Protein AF-A0A957LKU3-F1 (afdb_monomer)

Foldseek 3Di:
DDADQDDPDPVSSVVSVVCVVVVPLPQWDDDPRDIGHDDDDDPDDDDDDDDDDDDDDDDDDDDDDDDDDDDDDDDDDDLLQEEEEEFACLVADPPQDWCSVVLQVLCVVVVGHYDYHYCNVPNDDALVRQVSHLEYEYTFFRGPPWDQDDPSVVSVVVNLVQQHEYEYETLHDPDQFDPDDFWDFFWKAFDDFCCLLQPPPDRPTFGWDPPDGTGGFGHLDDPVLQVKTAGMFGDPVTPVGRGGQWIKTACPSPPDGSNRIYIYGNHRLVRGPPVVSSSNSSSVSVVSSDD

pLDDT: mean 78.37, std 20.23, range [25.12, 98.12]

Secondary structure (DSSP, 8-state):
-------SSHHHHHHHHHHHHHT--TT-EE-SS-EE------S------PPPPPPPPPPPPPPPPPP---PPPPPPS-GGG-EEEEE-GGGPPTT---SHHHHHHHHHHTT--PEEEEHHHH-SPPHHHHTT-SEEEEE-TTSTT----HHHHHHHHHHHHTT-EEEEE-SS-SSSB-SSPPB---EEEE-SS-HHHHTT--SS-EEPPTTPPPBPPBPSS--GGGT-EEEEEE-TTSSSTT-EEEEEEEGGGSSS----EEEEESS-GGGS-TTTHHHHHHHHHHHHH--

Sequence (291 aa):
KILAVLGESEAAINAGLTRLLTRDLTGCLIQDELVICPYVPGTGETSTAAPAAAAQAPAGESATLPAKDGDPAPAGDDSSQAILIVDDNRNAAEGEIGEAELYAALLAAAGYQPTLWSTNDSGYPAVDKLQEYAWIIWSDAIYSNSGLRGQALQTVGDAINAGAKVTVSSRMPFFGVSAEPASPIVDVVIGSDVPELVEGISSEPIALPAGLPDVVPLNSDPEPSTGARIAMRRGPASKAGEAPVLMVYSDENFDEPKGAKLMLFGMSIAWLPDDLAPKLVESMAAFMLAE

Nearest PDB structures (foldseek):
  4jqs-assembly1_A  TM=6.160E-01  e=4.313E-06  Bacteroides uniformis ATCC 8492
  8i5a-assembly1_B  TM=5.679E-01  e=1.074E-03  Burkholderia sp.
  3hdv-assembly1_C  TM=4.983E-01  e=1.145E-01  Pseudomonas putida KT2440
  7qvs-assembly1_B-2  TM=3.501E-01  e=7.967E-01  Pseudomonas aeruginosa
  2jk0-assembly2_E  TM=3.964E-01  e=1.294E+00  Pectobacterium carotovorum

Structure (mmCIF, N/CA/C/O backbone):
data_AF-A0A957LKU3-F1
#
_entry.id   AF-A0A957LKU3-F1
#
loop_
_atom_site.group_PDB
_atom_site.id
_atom_site.type_symbol
_atom_site.label_atom_id
_atom_site.label_alt_id
_atom_site.label_comp_id
_atom_site.label_asym_id
_atom_site.label_entity_id
_atom_site.label_seq_id
_atom_site.pdbx_PDB_ins_code
_atom_site.Cartn_x
_atom_site.Cartn_y
_atom_site.Cartn_z
_atom_site.occupancy
_atom_site.B_iso_or_equiv
_atom_site.auth_seq_id
_atom_site.auth_comp_id
_atom_site.auth_asym_id
_atom_site.auth_atom_id
_atom_site.pdbx_PDB_model_num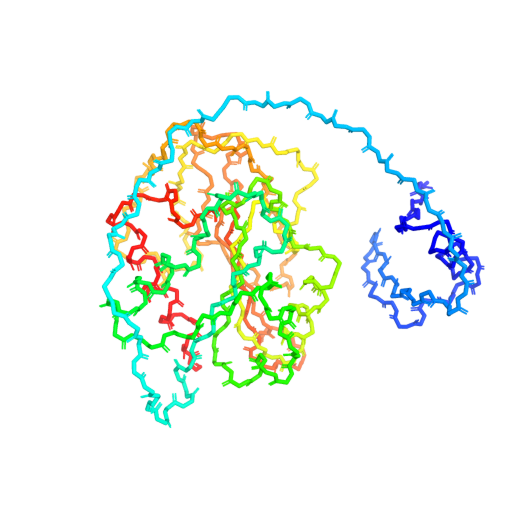
ATOM 1 N N . LYS A 1 1 ? 2.074 31.904 -16.132 1.00 56.69 1 LYS A N 1
ATOM 2 C CA . LYS A 1 1 ? 1.571 30.766 -15.330 1.00 56.69 1 LYS A CA 1
ATOM 3 C C . LYS A 1 1 ? 0.433 30.139 -16.116 1.00 56.69 1 LYS A C 1
ATOM 5 O O . LYS A 1 1 ? -0.438 30.885 -16.547 1.00 56.69 1 LYS A O 1
ATOM 10 N N . ILE A 1 2 ? 0.520 28.845 -16.407 1.00 58.09 2 ILE A N 1
ATOM 11 C CA . ILE A 1 2 ? -0.545 28.094 -17.080 1.00 58.09 2 ILE A CA 1
ATOM 12 C C . ILE A 1 2 ? -1.397 27.498 -15.969 1.00 58.09 2 ILE A C 1
ATOM 14 O O . ILE A 1 2 ? -0.848 26.976 -15.005 1.00 58.09 2 ILE A O 1
ATOM 18 N N . LEU A 1 3 ? -2.709 27.632 -16.083 1.00 62.44 3 LEU A N 1
ATOM 19 C CA . LEU A 1 3 ? -3.649 27.005 -15.173 1.00 62.44 3 LEU A CA 1
ATOM 20 C C . LEU A 1 3 ? -4.426 25.966 -15.978 1.00 62.44 3 LEU A C 1
ATOM 22 O O . LEU A 1 3 ? -5.039 26.315 -16.988 1.00 62.44 3 LEU A O 1
ATOM 26 N N . ALA A 1 4 ? -4.356 24.707 -15.559 1.00 67.69 4 ALA A N 1
ATOM 27 C CA . ALA A 1 4 ? -5.113 23.619 -16.159 1.00 67.69 4 ALA A CA 1
ATOM 28 C C . ALA A 1 4 ? -6.341 23.329 -15.291 1.00 67.69 4 ALA A C 1
ATOM 30 O O . ALA A 1 4 ? -6.222 23.173 -14.079 1.00 67.69 4 ALA A O 1
ATOM 31 N N . VAL A 1 5 ? -7.517 23.265 -15.915 1.00 74.62 5 VAL A N 1
ATOM 32 C CA . VAL A 1 5 ? -8.753 22.812 -15.269 1.00 74.62 5 VAL A CA 1
ATOM 33 C C . VAL A 1 5 ? -9.033 21.411 -15.789 1.00 74.62 5 VAL A C 1
ATOM 35 O O . VAL A 1 5 ? -9.191 21.219 -16.994 1.00 74.62 5 VAL A O 1
ATOM 38 N N . LEU A 1 6 ? -9.049 20.438 -14.884 1.00 70.50 6 LEU A N 1
ATOM 39 C CA . LEU A 1 6 ? -9.296 19.033 -15.189 1.00 70.50 6 LEU A CA 1
ATOM 40 C C . LEU A 1 6 ? -10.691 18.667 -14.680 1.00 70.50 6 LEU A C 1
ATOM 42 O O . LEU A 1 6 ? -11.050 19.000 -13.554 1.00 70.50 6 LEU A O 1
ATOM 46 N N . GLY A 1 7 ? -11.475 17.991 -15.512 1.00 76.69 7 GLY A N 1
ATOM 47 C CA . GLY A 1 7 ? -12.799 17.499 -15.153 1.00 76.69 7 GLY A CA 1
ATOM 48 C C . GLY A 1 7 ? -13.163 16.299 -16.015 1.00 76.69 7 GLY A C 1
ATOM 49 O O . GLY A 1 7 ? -12.771 16.226 -17.177 1.00 76.69 7 GLY A O 1
ATOM 50 N N . GLU A 1 8 ? -13.899 15.353 -15.439 1.00 72.31 8 GLU A N 1
ATOM 51 C CA . GLU A 1 8 ? -14.317 14.111 -16.109 1.00 72.31 8 GLU A CA 1
ATOM 52 C C . GLU A 1 8 ? -15.419 14.316 -17.162 1.00 72.31 8 GLU A C 1
ATOM 54 O O . GLU A 1 8 ? -15.711 13.423 -17.953 1.00 72.31 8 GLU A O 1
ATOM 59 N N . SER A 1 9 ? -16.037 15.497 -17.183 1.00 74.25 9 SER A N 1
ATOM 60 C CA . SER A 1 9 ? -17.077 15.881 -18.133 1.00 74.25 9 SER A CA 1
ATOM 61 C C . SER A 1 9 ? -16.978 17.364 -18.475 1.00 74.25 9 SER A C 1
ATOM 63 O O . SER A 1 9 ? -16.427 18.162 -17.714 1.00 74.25 9 SER A O 1
ATOM 65 N N . GLU A 1 10 ? -17.565 17.761 -19.603 1.00 71.69 10 GLU A N 1
ATOM 66 C CA . GLU A 1 10 ? -17.669 19.172 -19.994 1.00 71.69 10 GLU A CA 1
ATOM 67 C C . GLU A 1 10 ? -18.379 20.008 -18.915 1.00 71.69 10 GLU A C 1
ATOM 69 O O . GLU A 1 10 ? -17.979 21.135 -18.622 1.00 71.69 10 GLU A O 1
ATOM 74 N N . ALA A 1 11 ? -19.382 19.430 -18.250 1.00 69.44 11 ALA A N 1
ATOM 75 C CA . ALA A 1 11 ? -20.096 20.078 -17.159 1.00 69.44 11 ALA A CA 1
ATOM 76 C C . ALA A 1 11 ? -19.201 20.301 -15.922 1.00 69.44 11 ALA A C 1
ATOM 78 O O . ALA A 1 11 ? -19.239 21.381 -15.329 1.00 69.44 11 ALA A O 1
ATOM 79 N N . ALA A 1 12 ? -18.338 19.335 -15.582 1.00 71.56 12 ALA A N 1
ATOM 80 C CA . ALA A 1 12 ? -17.345 19.478 -14.516 1.00 71.56 12 ALA A CA 1
ATOM 81 C C . ALA A 1 12 ? -16.276 20.530 -14.860 1.00 71.56 12 ALA A C 1
ATOM 83 O O . ALA A 1 12 ? -15.922 21.353 -14.016 1.00 71.56 12 ALA A O 1
ATOM 84 N N . ILE A 1 13 ? -15.809 20.558 -16.114 1.00 76.69 13 ILE A N 1
ATOM 85 C CA . ILE A 1 13 ? -14.846 21.559 -16.600 1.00 76.69 13 ILE A CA 1
ATOM 86 C C . ILE A 1 13 ? -15.454 22.964 -16.525 1.00 76.69 13 ILE A C 1
ATOM 88 O O . ILE A 1 13 ? -14.826 23.882 -15.996 1.00 76.69 13 ILE A O 1
ATOM 92 N N . ASN A 1 14 ? -16.694 23.137 -16.989 1.00 73.38 14 ASN A N 1
ATOM 93 C CA . ASN A 1 14 ? -17.395 24.421 -16.943 1.00 73.38 14 ASN A CA 1
ATOM 94 C C . ASN A 1 14 ? -17.675 24.879 -15.503 1.00 73.38 14 ASN A C 1
ATOM 96 O O . ASN A 1 14 ? -17.550 26.069 -15.198 1.00 73.38 14 ASN A O 1
ATOM 100 N N . ALA A 1 15 ? -17.998 23.953 -14.596 1.00 75.25 15 ALA A N 1
ATOM 101 C CA . ALA A 1 15 ? -18.154 24.254 -13.175 1.00 75.25 15 ALA A CA 1
ATOM 102 C C . ALA A 1 15 ? -16.824 24.678 -12.527 1.00 75.25 15 ALA A C 1
ATOM 104 O O . ALA A 1 15 ? -16.788 25.679 -11.807 1.00 75.25 15 ALA A O 1
ATOM 105 N N . GLY A 1 16 ? -15.726 23.977 -12.830 1.00 76.00 16 GLY A N 1
ATOM 106 C CA . GLY A 1 16 ? -14.378 24.341 -12.386 1.00 76.00 16 GLY A CA 1
ATOM 107 C C . GLY A 1 16 ? -13.938 25.709 -12.912 1.00 76.00 16 GLY A C 1
ATOM 108 O O . GLY A 1 16 ? -13.443 26.540 -12.149 1.00 76.00 16 GLY A O 1
ATOM 109 N N . LEU A 1 17 ? -14.204 25.999 -14.189 1.00 75.50 17 LEU A N 1
ATOM 110 C CA . LEU A 1 17 ? -13.927 27.301 -14.796 1.00 75.50 17 LEU A CA 1
ATOM 111 C C . LEU A 1 17 ? -14.762 28.419 -14.156 1.00 75.50 17 LEU A C 1
ATOM 113 O O . LEU A 1 17 ? -14.241 29.498 -13.881 1.00 75.50 17 LEU A O 1
ATOM 117 N N . THR A 1 18 ? -16.041 28.164 -13.875 1.00 74.25 18 THR A N 1
ATOM 118 C CA . THR A 1 18 ? -16.926 29.138 -13.220 1.00 74.25 18 THR A CA 1
ATOM 119 C C . THR A 1 18 ? -16.421 29.485 -11.823 1.00 74.25 18 THR A C 1
ATOM 121 O O . THR A 1 18 ? -16.251 30.665 -11.528 1.00 74.25 18 THR A O 1
ATOM 124 N N . ARG A 1 19 ? -16.105 28.477 -10.999 1.00 77.19 19 ARG A N 1
ATOM 125 C CA . ARG A 1 19 ? -15.524 28.660 -9.657 1.00 77.19 19 ARG A CA 1
ATOM 126 C C . ARG A 1 19 ? -14.228 29.462 -9.696 1.00 77.19 19 ARG A C 1
ATOM 128 O O . ARG A 1 19 ? -14.025 30.363 -8.886 1.00 77.19 19 ARG A O 1
ATOM 135 N N . LEU A 1 20 ? -13.368 29.183 -10.672 1.00 79.94 20 LEU A N 1
ATOM 136 C CA . LEU A 1 20 ? -12.124 29.918 -10.864 1.00 79.94 20 LEU A CA 1
ATOM 137 C C . LEU A 1 20 ? -12.370 31.398 -11.201 1.00 79.94 20 LEU A C 1
ATOM 139 O O . LEU A 1 20 ? -11.726 32.279 -1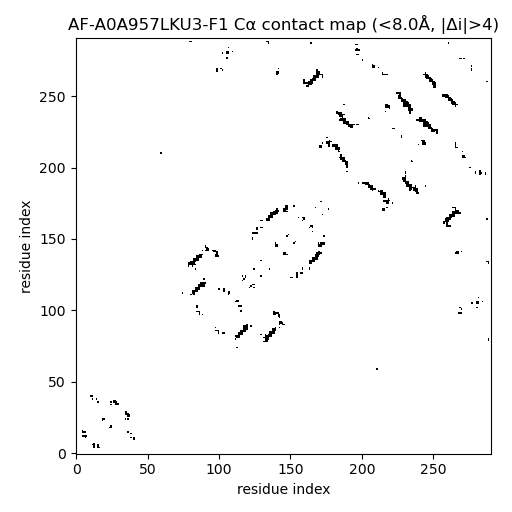0.629 1.00 79.94 20 LEU A O 1
ATOM 143 N N . LEU A 1 21 ? -13.299 31.678 -12.119 1.00 73.12 21 LEU A N 1
ATOM 144 C CA . LEU A 1 21 ? -13.628 33.040 -12.550 1.00 73.12 21 LEU A CA 1
ATOM 145 C C . LEU A 1 21 ? -14.300 33.852 -11.436 1.00 73.12 21 LEU A C 1
ATOM 147 O O . LEU A 1 21 ? -14.023 35.044 -11.298 1.00 73.12 21 LEU A O 1
ATOM 151 N N . THR A 1 22 ? -15.148 33.217 -10.624 1.00 70.81 22 THR A N 1
ATOM 152 C CA . THR A 1 22 ? -15.820 33.850 -9.478 1.00 70.81 22 THR A CA 1
ATOM 153 C C . THR A 1 22 ? -14.970 33.862 -8.209 1.00 70.81 22 THR A C 1
ATOM 155 O O . THR A 1 22 ? -15.344 34.523 -7.242 1.00 70.81 22 THR A O 1
ATOM 158 N N . ARG A 1 23 ? -13.817 33.176 -8.217 1.00 79.50 23 ARG A N 1
ATOM 159 C CA . ARG A 1 23 ? -12.964 32.907 -7.047 1.00 79.50 23 ARG A CA 1
ATOM 160 C C . ARG A 1 23 ? -13.698 32.192 -5.908 1.00 79.50 23 ARG A C 1
ATOM 162 O O . ARG A 1 23 ? -13.341 32.359 -4.745 1.00 79.50 23 ARG A O 1
ATOM 169 N N . ASP A 1 24 ? -14.706 31.391 -6.240 1.00 76.00 24 ASP A N 1
ATOM 170 C CA . ASP A 1 24 ? -15.438 30.582 -5.269 1.00 76.00 24 ASP A CA 1
ATOM 171 C C . ASP A 1 24 ? -14.803 29.194 -5.133 1.00 76.00 24 ASP A C 1
ATOM 173 O O . ASP A 1 24 ? -15.142 28.240 -5.839 1.00 76.00 24 ASP A O 1
ATOM 177 N N . LEU A 1 25 ? -13.846 29.101 -4.210 1.00 82.38 25 LEU A N 1
ATOM 178 C CA . LEU A 1 25 ? -13.159 27.856 -3.854 1.00 82.38 25 LEU A CA 1
ATOM 179 C C . LEU A 1 25 ? -13.756 27.210 -2.596 1.00 82.38 25 LEU A C 1
ATOM 181 O O . LEU A 1 25 ? -13.120 26.379 -1.949 1.00 82.38 25 LEU A O 1
ATOM 185 N N . THR A 1 26 ? -14.977 27.599 -2.225 1.00 72.12 26 THR A N 1
ATOM 186 C CA . THR A 1 26 ? -15.635 27.072 -1.032 1.00 72.12 26 THR A CA 1
ATOM 187 C C . THR A 1 26 ? -15.865 25.566 -1.180 1.00 72.12 26 THR A C 1
ATOM 189 O O . THR A 1 26 ? -16.420 25.100 -2.183 1.00 72.12 26 THR A O 1
ATOM 192 N N . GLY A 1 27 ? -15.422 24.803 -0.175 1.00 67.25 27 GLY A N 1
ATOM 193 C CA . GLY A 1 27 ? -15.514 23.340 -0.160 1.00 67.25 27 GLY A CA 1
ATOM 194 C C . GLY A 1 27 ? -14.490 22.622 -1.043 1.00 67.25 27 GLY A C 1
ATOM 195 O O . GLY A 1 27 ? -14.628 21.421 -1.248 1.00 67.25 27 GLY A O 1
ATOM 196 N N . CYS A 1 28 ? -13.494 23.331 -1.583 1.00 79.19 28 CYS A N 1
ATOM 197 C CA . CYS A 1 28 ? -12.380 22.729 -2.311 1.00 79.19 28 CYS A CA 1
ATOM 198 C C . CYS A 1 28 ? -11.199 22.446 -1.371 1.00 79.19 28 CYS A C 1
ATOM 200 O O . CYS A 1 28 ? -10.952 23.202 -0.432 1.00 79.19 28 CYS A O 1
ATOM 202 N N . LEU A 1 29 ? -10.430 21.399 -1.662 1.00 71.62 29 LEU A N 1
ATOM 203 C CA . LEU A 1 29 ? -9.108 21.185 -1.079 1.00 71.62 29 LEU A CA 1
ATOM 204 C C . LEU A 1 29 ? -8.110 22.111 -1.786 1.00 71.62 29 LEU A C 1
ATOM 206 O O . LEU A 1 29 ? -8.046 22.108 -3.015 1.00 71.62 29 LEU A O 1
ATOM 210 N N . ILE A 1 30 ? -7.353 22.906 -1.031 1.00 81.50 30 ILE A N 1
ATOM 211 C CA . ILE A 1 30 ? -6.437 23.919 -1.572 1.00 81.50 30 ILE A CA 1
ATOM 212 C C . ILE A 1 30 ? -5.001 23.580 -1.163 1.00 81.50 30 ILE A C 1
ATOM 214 O O . ILE A 1 30 ? -4.720 23.401 0.018 1.00 81.50 30 ILE A O 1
ATOM 218 N N . GLN A 1 31 ? -4.109 23.534 -2.149 1.00 66.44 31 GLN A N 1
ATOM 219 C CA . GLN A 1 31 ? -2.652 23.442 -2.036 1.00 66.44 31 GLN A CA 1
ATOM 220 C C . GLN A 1 31 ? -2.009 24.565 -2.875 1.00 66.44 31 GLN A C 1
ATOM 222 O O . GLN A 1 31 ? -2.691 25.220 -3.666 1.00 66.44 31 GLN A O 1
ATOM 227 N N . ASP A 1 32 ? -0.699 24.786 -2.733 1.00 64.94 32 ASP A N 1
ATOM 228 C CA . ASP A 1 32 ? 0.001 25.932 -3.344 1.00 64.94 32 ASP A CA 1
ATOM 229 C C . ASP A 1 32 ? -0.105 25.993 -4.880 1.00 64.94 32 ASP A C 1
ATOM 231 O O . ASP A 1 32 ? -0.203 27.081 -5.458 1.00 64.94 32 ASP A O 1
ATOM 235 N N . GLU A 1 33 ? -0.138 24.838 -5.551 1.00 75.12 33 GLU A N 1
ATOM 236 C CA . GLU A 1 33 ? -0.259 24.745 -7.015 1.00 75.12 33 GLU A CA 1
ATOM 237 C C . GLU A 1 33 ? -1.486 23.949 -7.492 1.00 75.12 33 GLU A C 1
ATOM 239 O O . GLU A 1 33 ? -1.707 23.818 -8.698 1.00 75.12 33 GLU A O 1
ATOM 244 N N . LEU A 1 34 ? -2.315 23.448 -6.569 1.00 70.69 34 LEU A N 1
ATOM 245 C CA . LEU A 1 34 ? -3.428 22.551 -6.876 1.00 70.69 34 LEU A CA 1
ATOM 246 C C . LEU A 1 34 ? -4.670 22.899 -6.057 1.00 70.69 34 LEU A C 1
ATOM 248 O O . LEU A 1 34 ? -4.614 23.062 -4.844 1.00 70.69 34 LEU A O 1
ATOM 252 N N . VAL A 1 35 ? -5.823 22.959 -6.722 1.00 79.94 35 VAL A N 1
ATOM 253 C CA . VAL A 1 35 ? -7.122 23.111 -6.062 1.00 79.94 35 VAL A CA 1
ATOM 254 C C . VAL A 1 35 ? -8.058 22.020 -6.565 1.00 79.94 35 VAL A C 1
ATOM 256 O O . VAL A 1 35 ? -8.316 21.935 -7.765 1.00 79.94 35 VAL A O 1
ATOM 259 N N . ILE A 1 36 ? -8.572 21.195 -5.653 1.00 80.81 36 ILE A N 1
ATOM 260 C CA . ILE A 1 36 ? -9.484 20.089 -5.960 1.00 80.81 36 ILE A CA 1
ATOM 261 C C . ILE A 1 36 ? -10.874 20.453 -5.447 1.00 80.81 36 ILE A C 1
ATOM 263 O O . ILE A 1 36 ? -11.103 20.529 -4.243 1.00 80.81 36 ILE A O 1
ATOM 267 N N . CYS A 1 37 ? -11.812 20.681 -6.362 1.00 79.06 37 CYS A N 1
ATOM 268 C CA . CYS A 1 37 ? -13.185 21.049 -6.030 1.00 79.06 37 CYS A CA 1
ATOM 269 C C . CYS A 1 37 ? -14.142 19.885 -6.316 1.00 79.06 37 CYS A C 1
ATOM 271 O O . CYS A 1 37 ? -14.202 19.447 -7.467 1.00 79.06 37 CYS A O 1
ATOM 273 N N . PRO A 1 38 ? -14.933 19.412 -5.336 1.00 73.00 38 PRO A N 1
ATOM 274 C CA . PRO A 1 38 ? -15.937 18.388 -5.588 1.00 73.00 38 PRO A CA 1
ATOM 275 C C . PRO A 1 38 ? -17.019 18.921 -6.537 1.00 73.00 38 PRO A C 1
ATOM 277 O O . PRO A 1 38 ? -17.546 20.028 -6.366 1.00 73.00 38 PRO A O 1
ATOM 280 N N . TYR A 1 39 ? -17.349 18.118 -7.548 1.00 78.25 39 TYR A N 1
ATOM 281 C CA . TYR A 1 39 ? -18.409 18.389 -8.512 1.00 78.25 39 TYR A CA 1
ATOM 282 C C . TYR A 1 39 ? -19.473 17.300 -8.410 1.00 78.25 39 TYR A C 1
ATOM 284 O O . TYR A 1 39 ? -19.169 16.119 -8.535 1.00 78.25 39 TYR A O 1
ATOM 292 N N . VAL A 1 40 ? -20.725 17.705 -8.196 1.00 68.88 40 VAL A N 1
ATOM 293 C CA . VAL A 1 40 ? -21.879 16.805 -8.250 1.00 68.88 40 VAL A CA 1
ATOM 294 C C . VAL A 1 40 ? -22.677 17.178 -9.498 1.00 68.88 40 VAL A C 1
ATOM 296 O O . VAL A 1 40 ? -23.203 18.296 -9.553 1.00 68.88 40 VAL A O 1
ATOM 299 N N . PRO A 1 41 ? -22.767 16.296 -10.510 1.00 58.22 41 PRO A N 1
ATOM 300 C CA . PRO A 1 41 ? -23.601 16.545 -11.674 1.00 58.22 41 PRO A CA 1
ATOM 301 C C . PRO A 1 41 ? -25.060 16.702 -11.237 1.00 58.22 41 PRO A C 1
ATOM 303 O O . PRO A 1 41 ? -25.621 15.832 -10.569 1.00 58.22 41 PRO A O 1
ATOM 306 N N . GLY A 1 42 ? -25.685 17.820 -11.606 1.00 46.09 42 GLY A N 1
ATOM 307 C CA . GLY A 1 42 ? -27.125 17.991 -11.442 1.00 46.09 42 GLY A CA 1
ATOM 308 C C . GLY A 1 42 ? -27.869 16.938 -12.262 1.00 46.09 42 GLY A C 1
ATOM 309 O O . GLY A 1 42 ? -27.490 16.642 -13.393 1.00 46.09 42 GLY A O 1
ATOM 310 N N . THR A 1 43 ? -28.921 16.353 -11.693 1.00 43.41 43 THR A N 1
ATOM 311 C CA . THR A 1 43 ? -29.781 15.371 -12.363 1.00 43.41 43 THR A CA 1
ATOM 312 C C . THR A 1 43 ? -30.322 15.920 -13.681 1.00 43.41 43 THR A C 1
ATOM 314 O O . THR A 1 43 ? -31.239 16.742 -13.678 1.00 43.41 43 THR A O 1
ATOM 317 N N . GLY A 1 44 ? -29.787 15.417 -14.792 1.00 38.16 44 GLY A N 1
ATOM 318 C CA . GLY A 1 44 ? -30.330 15.615 -16.130 1.00 38.16 44 GLY A CA 1
ATOM 319 C C . GLY A 1 44 ? -29.283 16.049 -17.145 1.00 38.16 44 GLY A C 1
ATOM 320 O O . GLY A 1 44 ? -29.128 17.237 -17.372 1.00 38.16 44 GLY A O 1
ATOM 321 N N . GLU A 1 45 ? -28.605 15.084 -17.768 1.00 29.23 45 GLU A N 1
ATOM 322 C CA . GLU A 1 45 ? -28.546 14.913 -19.229 1.00 29.23 45 GLU A CA 1
ATOM 323 C C . GLU A 1 45 ? -27.639 13.727 -19.585 1.00 29.23 45 GLU A C 1
ATOM 325 O O . GLU A 1 45 ? -26.610 13.467 -18.967 1.00 29.23 45 GLU A O 1
ATOM 330 N N . THR A 1 46 ? -28.101 12.940 -20.550 1.00 34.59 46 THR A N 1
ATOM 331 C CA . THR A 1 46 ? -27.461 11.732 -21.072 1.00 34.59 46 THR A CA 1
ATOM 332 C C . THR A 1 46 ? -26.532 12.088 -22.231 1.00 34.59 46 THR A C 1
ATOM 334 O O . THR A 1 46 ? -26.899 12.896 -23.076 1.00 34.59 46 THR A O 1
ATOM 337 N N . SER A 1 47 ? -25.393 11.388 -22.321 1.00 31.19 47 SER A N 1
ATOM 338 C CA . SER A 1 47 ? -24.925 10.645 -23.513 1.00 31.19 47 SER A CA 1
ATOM 339 C C . SER A 1 47 ? -23.418 10.768 -23.818 1.00 31.19 47 SER A C 1
ATOM 341 O O . SER A 1 47 ? -22.906 11.840 -24.111 1.00 31.19 47 SER A O 1
ATOM 343 N N . THR A 1 48 ? -22.784 9.586 -23.871 1.00 32.59 48 THR A N 1
ATOM 344 C CA . THR A 1 48 ? -21.757 9.089 -24.821 1.00 32.59 48 THR A CA 1
ATOM 345 C C . THR A 1 48 ? -20.465 9.867 -25.100 1.00 32.59 48 THR A C 1
ATOM 347 O O . THR A 1 48 ? -20.492 10.867 -25.807 1.00 32.59 48 THR A O 1
ATOM 350 N N . ALA A 1 49 ? -19.324 9.223 -24.810 1.00 27.58 49 ALA A N 1
ATOM 351 C CA . ALA A 1 49 ? -18.350 8.757 -25.816 1.00 27.58 49 ALA A CA 1
ATOM 352 C C . ALA A 1 49 ? -17.279 7.856 -25.163 1.00 27.58 49 ALA A C 1
ATOM 354 O O . ALA A 1 49 ? -16.674 8.226 -24.163 1.00 27.58 49 ALA A O 1
ATOM 355 N N . ALA A 1 50 ? -17.040 6.676 -25.741 1.00 35.25 50 ALA A N 1
ATOM 356 C CA . ALA A 1 50 ? -15.952 5.771 -25.369 1.00 35.25 50 ALA A CA 1
ATOM 357 C C . ALA A 1 50 ? -14.643 6.167 -26.083 1.00 35.25 50 ALA A C 1
ATOM 359 O O . ALA A 1 50 ? -14.697 6.453 -27.284 1.00 35.25 50 ALA A O 1
ATOM 360 N N . PRO A 1 51 ? -13.468 6.122 -25.424 1.00 30.81 51 PRO A N 1
ATOM 361 C CA . PRO A 1 51 ? -12.185 6.142 -26.118 1.00 30.81 51 PRO A CA 1
ATOM 362 C C . PRO A 1 51 ? -11.680 4.733 -26.454 1.00 30.81 51 PRO A C 1
ATOM 364 O O . PRO A 1 51 ? -11.989 3.745 -25.792 1.00 30.81 51 PRO A O 1
ATOM 367 N N . ALA A 1 52 ? -10.898 4.689 -27.529 1.00 26.25 52 ALA A N 1
ATOM 368 C CA . ALA A 1 52 ? -10.399 3.515 -28.223 1.00 26.25 52 ALA A CA 1
ATOM 369 C C . ALA A 1 52 ? -9.359 2.698 -27.436 1.00 26.25 52 ALA A C 1
ATOM 371 O O . ALA A 1 52 ? -8.533 3.237 -26.702 1.00 26.25 52 ALA A O 1
ATOM 372 N N . ALA A 1 53 ? -9.390 1.386 -27.681 1.00 29.06 53 ALA A N 1
ATOM 373 C CA . ALA A 1 53 ? -8.492 0.375 -27.141 1.00 29.06 53 ALA A CA 1
ATOM 374 C C . ALA A 1 53 ? -7.010 0.653 -27.461 1.00 29.06 53 ALA A C 1
ATOM 376 O O . ALA A 1 53 ? -6.638 0.833 -28.623 1.00 29.06 53 ALA A O 1
ATOM 377 N N . ALA A 1 54 ? -6.170 0.617 -26.425 1.00 29.53 54 ALA A N 1
ATOM 378 C CA . ALA A 1 54 ? -4.719 0.524 -26.542 1.00 29.53 54 ALA A CA 1
ATOM 379 C C . ALA A 1 54 ? -4.277 -0.951 -26.522 1.00 29.53 54 ALA A C 1
ATOM 381 O O . ALA A 1 54 ? -4.913 -1.804 -25.907 1.00 29.53 54 ALA A O 1
ATOM 382 N N . ALA A 1 55 ? -3.207 -1.235 -27.262 1.00 28.86 55 ALA A N 1
ATOM 383 C CA . ALA A 1 55 ? -2.719 -2.565 -27.599 1.00 28.86 55 ALA A CA 1
ATOM 384 C C . ALA A 1 55 ? -2.291 -3.410 -26.383 1.00 28.86 55 ALA A C 1
ATOM 386 O O . ALA A 1 55 ? -1.618 -2.924 -25.477 1.00 28.86 55 ALA A O 1
ATOM 387 N N . GLN A 1 56 ? -2.646 -4.698 -26.431 1.00 25.97 56 GLN A N 1
ATOM 388 C CA . GLN A 1 56 ? -2.249 -5.741 -25.483 1.00 25.97 56 GLN A CA 1
ATOM 389 C C . GLN A 1 56 ? -0.728 -5.965 -25.502 1.00 25.97 56 GLN A C 1
ATOM 391 O O . GLN A 1 56 ? -0.150 -6.246 -26.555 1.00 25.97 56 GLN A O 1
ATOM 396 N N . ALA A 1 57 ? -0.096 -5.886 -24.330 1.00 29.11 57 ALA A N 1
ATOM 397 C CA . ALA A 1 57 ? 1.228 -6.450 -24.078 1.00 29.11 57 ALA A CA 1
ATOM 398 C C . ALA A 1 57 ? 1.094 -7.944 -23.697 1.00 29.11 57 ALA A C 1
ATOM 400 O O . ALA A 1 57 ? 0.039 -8.341 -23.197 1.00 29.11 57 ALA A O 1
ATOM 401 N N . PRO A 1 58 ? 2.109 -8.794 -23.945 1.00 28.11 58 PRO A N 1
ATOM 402 C CA . PRO A 1 58 ? 2.010 -10.227 -23.686 1.00 28.11 58 PRO A CA 1
ATOM 403 C C . PRO A 1 58 ? 1.961 -10.507 -22.181 1.00 28.11 58 PRO A C 1
ATOM 405 O O . PRO A 1 58 ? 2.729 -9.926 -21.417 1.00 28.11 58 PRO A O 1
ATOM 408 N N . ALA A 1 59 ? 1.082 -11.425 -21.781 1.00 29.12 59 ALA A N 1
ATOM 409 C CA . ALA A 1 59 ? 0.993 -11.943 -20.423 1.00 29.12 59 ALA A CA 1
ATOM 410 C C . ALA A 1 59 ? 2.300 -12.658 -20.033 1.00 29.12 59 ALA A C 1
ATOM 412 O O . ALA A 1 59 ? 2.684 -13.644 -20.665 1.00 29.12 59 ALA A O 1
ATOM 413 N N . GLY A 1 60 ? 2.982 -12.143 -19.008 1.00 30.16 60 GLY A N 1
ATOM 414 C CA . GLY A 1 60 ? 3.972 -12.900 -18.244 1.00 30.16 60 GLY A CA 1
ATOM 415 C C . GLY A 1 60 ? 3.266 -13.873 -17.298 1.00 30.16 60 GLY A C 1
ATOM 416 O O . GLY A 1 60 ? 2.143 -13.610 -16.873 1.00 30.16 60 GLY A O 1
ATOM 417 N N . GLU A 1 61 ? 3.901 -15.011 -17.016 1.00 28.39 61 GLU A N 1
ATOM 418 C CA . GLU A 1 61 ? 3.386 -16.057 -16.125 1.00 28.39 61 GLU A CA 1
ATOM 419 C C . GLU A 1 61 ? 2.951 -15.489 -14.765 1.00 28.39 61 GLU A C 1
ATOM 421 O O . GLU A 1 61 ? 3.766 -14.981 -13.996 1.00 28.39 61 GLU A O 1
ATOM 426 N N . SER A 1 62 ? 1.655 -15.609 -14.465 1.00 31.98 62 SER A N 1
ATOM 427 C CA . SER A 1 62 ? 1.112 -15.406 -13.125 1.00 31.98 62 SER A CA 1
ATOM 428 C C . SER A 1 62 ? 1.697 -16.441 -12.165 1.00 31.98 62 SER A C 1
ATOM 430 O O . SER A 1 62 ? 1.631 -17.645 -12.423 1.00 31.98 62 SER A O 1
ATOM 432 N N . ALA A 1 63 ? 2.223 -15.971 -11.035 1.00 32.12 63 ALA A N 1
ATOM 433 C CA . ALA A 1 63 ? 2.543 -16.826 -9.903 1.00 32.12 63 ALA A CA 1
ATOM 434 C C . ALA A 1 63 ? 1.263 -17.521 -9.404 1.00 32.12 63 ALA A C 1
ATOM 436 O O . ALA A 1 63 ? 0.225 -16.890 -9.204 1.00 32.12 63 ALA A O 1
ATOM 437 N N . THR A 1 64 ? 1.326 -18.840 -9.242 1.00 25.12 64 THR A N 1
ATOM 438 C CA . THR A 1 64 ? 0.222 -19.663 -8.738 1.00 25.12 64 THR A CA 1
ATOM 439 C C . THR A 1 64 ? 0.028 -19.461 -7.238 1.00 25.12 64 THR A C 1
ATOM 441 O O . THR A 1 64 ? 0.939 -19.738 -6.460 1.00 25.12 64 THR A O 1
ATOM 444 N N . LEU A 1 65 ? -1.175 -19.039 -6.842 1.00 33.06 65 LEU A N 1
ATOM 445 C CA . LEU A 1 65 ? -1.619 -18.988 -5.447 1.00 33.06 65 LEU A CA 1
ATOM 446 C C . LEU A 1 65 ? -1.755 -20.404 -4.843 1.00 33.06 65 LEU A C 1
ATOM 448 O O . LEU A 1 65 ? -2.077 -21.352 -5.571 1.00 33.06 65 LEU A O 1
ATOM 452 N N . PRO A 1 66 ? -1.566 -20.572 -3.520 1.00 32.12 66 PRO A N 1
ATOM 453 C CA . PRO A 1 66 ? -1.919 -21.802 -2.814 1.00 32.12 66 PRO A CA 1
ATOM 454 C C . PRO A 1 66 ? -3.427 -22.088 -2.892 1.00 32.12 66 PRO A C 1
ATOM 456 O O . PRO A 1 66 ? -4.247 -21.175 -2.952 1.00 32.12 66 PRO A O 1
ATOM 459 N N . ALA A 1 67 ? -3.799 -23.370 -2.881 1.00 28.23 67 ALA A N 1
ATOM 460 C CA . ALA A 1 67 ? -5.189 -23.804 -2.987 1.00 28.23 67 ALA A CA 1
ATOM 461 C C . ALA A 1 67 ? -6.057 -23.342 -1.798 1.00 28.23 67 ALA A C 1
ATOM 463 O O . ALA A 1 67 ? -5.629 -23.359 -0.645 1.00 28.23 67 ALA A O 1
ATOM 464 N N . LYS A 1 68 ? -7.303 -22.975 -2.118 1.00 28.86 68 LYS A N 1
ATOM 465 C CA . LYS A 1 68 ? -8.360 -22.525 -1.208 1.00 28.86 68 LYS A CA 1
ATOM 466 C C . LYS A 1 68 ? -8.870 -23.680 -0.340 1.00 28.86 68 LYS A C 1
ATOM 468 O O . LYS A 1 68 ? -9.549 -24.560 -0.862 1.00 28.86 68 LYS A O 1
ATOM 473 N N . ASP A 1 69 ? -8.620 -23.627 0.966 1.00 30.08 69 ASP A N 1
ATOM 474 C CA . ASP A 1 69 ? -9.295 -24.472 1.956 1.00 30.08 69 ASP A CA 1
ATOM 475 C C . ASP A 1 69 ? -9.975 -23.602 3.030 1.00 30.08 69 ASP A C 1
ATOM 477 O O . ASP A 1 69 ? -9.312 -22.977 3.853 1.00 30.08 69 ASP A O 1
ATOM 481 N N . GLY A 1 70 ? -11.316 -23.624 3.027 1.00 31.61 70 GLY A N 1
ATOM 482 C CA . GLY A 1 70 ? -12.181 -23.252 4.155 1.00 31.61 70 GLY A CA 1
ATOM 483 C C . GLY A 1 70 ? -12.751 -21.827 4.163 1.00 31.61 70 GLY A C 1
ATOM 484 O O . GLY A 1 70 ? -12.013 -20.850 4.193 1.00 31.61 70 GLY A O 1
ATOM 485 N N . ASP A 1 71 ? -14.084 -21.718 4.221 1.00 28.88 71 ASP A N 1
ATOM 486 C CA . ASP A 1 71 ? -14.779 -20.488 4.629 1.00 28.88 71 ASP A CA 1
ATOM 487 C C . ASP A 1 71 ? -14.437 -20.157 6.100 1.00 28.88 71 ASP A C 1
ATOM 489 O O . ASP A 1 71 ? -14.527 -21.049 6.954 1.00 28.88 71 ASP A O 1
ATOM 493 N N . PRO A 1 72 ? -14.077 -18.906 6.442 1.00 39.59 72 PRO A N 1
ATOM 494 C CA . PRO A 1 72 ? -13.817 -18.529 7.825 1.00 39.59 72 PRO A CA 1
ATOM 495 C C . PRO A 1 72 ? -15.116 -18.464 8.649 1.00 39.59 72 PRO A C 1
ATOM 497 O O . PRO A 1 72 ? -16.163 -18.001 8.195 1.00 39.59 72 PRO A O 1
ATOM 500 N N . ALA A 1 73 ? -15.034 -18.958 9.887 1.00 30.30 73 ALA A N 1
ATOM 501 C CA . ALA A 1 73 ? -16.118 -18.983 10.870 1.00 30.30 73 ALA A CA 1
ATOM 502 C C . ALA A 1 73 ? -16.344 -17.601 11.539 1.00 30.30 73 ALA A C 1
ATOM 504 O O . ALA A 1 73 ? -15.455 -16.752 11.488 1.00 30.30 73 ALA A O 1
ATOM 505 N N . PRO A 1 74 ? -17.506 -17.353 12.190 1.00 36.84 74 PRO A N 1
ATOM 506 C CA . PRO A 1 74 ? -17.878 -16.028 12.695 1.00 36.84 74 PRO A CA 1
ATOM 507 C C . PRO A 1 74 ? -17.028 -15.526 13.876 1.00 36.84 74 PRO A C 1
ATOM 509 O O . PRO A 1 74 ? -16.517 -16.313 14.672 1.00 36.84 74 PRO A O 1
ATOM 512 N N . ALA A 1 75 ? -16.969 -14.193 13.969 1.00 42.25 75 ALA A N 1
ATOM 513 C CA . ALA A 1 75 ? -16.075 -13.335 14.747 1.00 42.25 75 ALA A CA 1
ATOM 514 C C . ALA A 1 75 ? -16.021 -13.538 16.276 1.00 42.25 75 ALA A C 1
ATOM 516 O O . ALA A 1 75 ? -17.022 -13.831 16.931 1.00 42.25 75 ALA A O 1
ATOM 517 N N . GLY A 1 76 ? -14.830 -13.278 16.832 1.00 32.09 76 GLY A N 1
ATOM 518 C CA . GLY A 1 76 ? -14.604 -12.933 18.236 1.00 32.09 76 GLY A CA 1
ATOM 519 C C . GLY A 1 76 ? -14.544 -11.410 18.421 1.00 32.09 76 GLY A C 1
ATOM 520 O O . GLY A 1 76 ? -14.021 -10.697 17.571 1.00 32.09 76 GLY A O 1
ATOM 521 N N . ASP A 1 77 ? -15.105 -10.943 19.533 1.00 37.00 77 ASP A N 1
ATOM 522 C CA . ASP A 1 77 ? -15.543 -9.570 19.840 1.00 37.00 77 ASP A CA 1
ATOM 523 C C . ASP A 1 77 ? -14.422 -8.583 20.253 1.00 37.00 77 ASP A C 1
ATOM 525 O O . ASP A 1 77 ? -14.621 -7.750 21.136 1.00 37.00 77 ASP A O 1
ATOM 529 N N . ASP A 1 78 ? -13.230 -8.654 19.651 1.00 47.31 78 ASP A N 1
ATOM 530 C CA . ASP A 1 78 ? -12.133 -7.722 19.970 1.00 47.31 78 ASP A CA 1
ATOM 531 C C . ASP A 1 78 ? -11.941 -6.684 18.850 1.00 47.31 78 ASP A C 1
ATOM 533 O O . ASP A 1 78 ? -11.129 -6.837 17.936 1.00 47.31 78 ASP A O 1
ATOM 537 N N . SER A 1 79 ? -12.735 -5.606 18.896 1.00 56.66 79 SER A N 1
ATOM 538 C CA . SER A 1 79 ? -12.732 -4.540 17.876 1.00 56.66 79 SER A CA 1
ATOM 539 C C . SER A 1 79 ? -11.387 -3.813 17.754 1.00 56.66 79 SER A C 1
ATOM 541 O O . SER A 1 79 ? -11.122 -3.175 16.738 1.00 56.66 79 SER A O 1
ATOM 543 N N . SER A 1 80 ? -10.525 -3.918 18.772 1.00 60.59 80 SER A N 1
ATOM 544 C CA . SER A 1 80 ? -9.187 -3.313 18.815 1.00 60.59 80 SER A CA 1
ATOM 545 C C . SER A 1 80 ? -8.216 -3.887 17.770 1.00 60.59 80 SER A C 1
ATOM 547 O O . SER A 1 80 ? -7.220 -3.246 17.441 1.00 60.59 80 SER A O 1
ATOM 549 N N . GLN A 1 81 ? -8.519 -5.063 17.207 1.00 75.44 81 GLN A N 1
ATOM 550 C CA . GLN A 1 81 ? -7.698 -5.739 16.195 1.00 75.44 81 GLN A CA 1
ATOM 551 C C . GLN A 1 81 ? -8.472 -6.070 14.913 1.00 75.44 81 GLN A C 1
ATOM 553 O O . GLN A 1 81 ? -8.014 -6.875 14.103 1.00 75.44 81 GLN A O 1
ATOM 558 N N . ALA A 1 82 ? -9.651 -5.477 14.711 1.00 91.25 82 ALA A N 1
ATOM 559 C CA . ALA A 1 82 ? -10.443 -5.736 13.517 1.00 91.25 82 ALA A CA 1
ATOM 560 C C . ALA A 1 82 ? -9.738 -5.172 12.269 1.00 91.25 82 ALA A C 1
ATOM 562 O O . ALA A 1 82 ? -9.505 -3.965 12.174 1.00 91.25 82 ALA A O 1
ATOM 563 N N . ILE A 1 83 ? -9.431 -6.043 11.302 1.00 97.50 83 ILE A N 1
ATOM 564 C CA . ILE A 1 83 ? -8.789 -5.679 10.031 1.00 97.50 83 ILE A CA 1
ATOM 565 C C . ILE A 1 83 ? -9.785 -5.873 8.889 1.00 97.50 83 ILE A C 1
ATOM 567 O O . ILE A 1 83 ? -10.373 -6.948 8.748 1.00 97.50 83 ILE A O 1
ATOM 571 N N . LEU A 1 84 ? -9.946 -4.851 8.053 1.00 98.06 84 LEU A N 1
ATOM 572 C CA . LEU A 1 84 ? -10.673 -4.945 6.789 1.00 98.06 84 LEU A CA 1
ATOM 573 C C . LEU A 1 84 ? -9.685 -4.953 5.630 1.00 98.06 84 LEU A C 1
ATOM 575 O O . LEU A 1 84 ? -8.823 -4.086 5.546 1.00 98.06 84 LEU A O 1
ATOM 579 N N . ILE A 1 85 ? -9.861 -5.882 4.701 1.00 98.12 85 ILE A N 1
ATOM 580 C CA . ILE A 1 85 ? -9.146 -5.916 3.431 1.00 98.12 85 ILE A CA 1
ATOM 581 C C . ILE A 1 85 ? -10.166 -5.657 2.327 1.00 98.12 85 ILE A C 1
ATOM 583 O O . ILE A 1 85 ? -11.078 -6.453 2.105 1.00 98.12 85 ILE A O 1
ATOM 587 N N . VAL A 1 86 ? -10.012 -4.530 1.644 1.00 97.19 86 VAL A N 1
ATOM 588 C CA . VAL A 1 86 ? -10.811 -4.142 0.486 1.00 97.19 86 VAL A CA 1
ATOM 589 C C . VAL A 1 86 ? -10.066 -4.574 -0.772 1.00 97.19 86 VAL A C 1
ATOM 591 O O . VAL A 1 86 ? -9.019 -4.019 -1.091 1.00 97.19 86 VAL A O 1
ATOM 594 N N . ASP A 1 87 ? -10.619 -5.555 -1.477 1.00 95.81 87 ASP A N 1
ATOM 595 C CA . ASP A 1 87 ? -10.226 -5.925 -2.833 1.00 95.81 87 ASP A CA 1
ATOM 596 C C . ASP A 1 87 ? -10.905 -4.970 -3.824 1.00 95.81 87 ASP A C 1
ATOM 598 O O . ASP A 1 87 ? -12.107 -5.100 -4.098 1.00 95.81 87 ASP A O 1
ATOM 602 N N . ASP A 1 88 ? -10.167 -3.979 -4.337 1.00 93.38 88 ASP A N 1
ATOM 603 C CA . ASP A 1 88 ? -10.696 -2.979 -5.272 1.00 93.38 88 ASP A CA 1
ATOM 604 C C . ASP A 1 88 ? -10.749 -3.499 -6.716 1.00 93.38 88 ASP A C 1
ATOM 606 O O . ASP A 1 88 ? -10.173 -2.958 -7.658 1.00 93.38 88 ASP A O 1
ATOM 610 N N . ASN A 1 89 ? -11.470 -4.599 -6.885 1.00 92.44 89 ASN A N 1
ATOM 611 C CA . ASN A 1 89 ? -11.507 -5.394 -8.103 1.00 92.44 89 ASN A CA 1
ATOM 612 C C . ASN A 1 89 ? -12.576 -4.961 -9.114 1.00 92.44 89 ASN A C 1
ATOM 614 O O . ASN A 1 89 ? -12.775 -5.612 -10.137 1.00 92.44 89 ASN A O 1
ATOM 618 N N . ARG A 1 90 ? -13.260 -3.836 -8.886 1.00 87.81 90 ARG A N 1
ATOM 619 C CA . ARG A 1 90 ? -14.306 -3.328 -9.791 1.00 87.81 90 ARG A CA 1
ATOM 620 C C . ARG A 1 90 ? -13.796 -2.981 -11.198 1.00 87.81 90 ARG A C 1
ATOM 622 O O . ARG A 1 90 ? -14.578 -3.006 -12.144 1.00 87.81 90 ARG A O 1
ATOM 629 N N . ASN A 1 91 ? -12.510 -2.653 -11.340 1.00 79.31 91 ASN A N 1
ATOM 630 C CA . ASN A 1 91 ? -11.874 -2.369 -12.636 1.00 79.31 91 ASN A CA 1
ATOM 631 C C . ASN A 1 91 ? -10.960 -3.507 -13.127 1.00 79.31 91 ASN A C 1
ATOM 633 O O . ASN A 1 91 ? -10.251 -3.329 -14.126 1.00 79.31 91 ASN A O 1
ATOM 637 N N . ALA A 1 92 ? -10.953 -4.643 -12.425 1.00 85.75 92 ALA A N 1
ATOM 638 C CA . ALA A 1 92 ? -10.175 -5.810 -12.806 1.00 85.75 92 ALA A CA 1
ATOM 639 C C . ALA A 1 92 ? -10.706 -6.406 -14.117 1.00 85.75 92 ALA A C 1
ATOM 641 O O . ALA A 1 92 ? -11.912 -6.421 -14.381 1.00 85.75 92 ALA A O 1
ATOM 642 N N . ALA A 1 93 ? -9.797 -6.890 -14.958 1.00 82.75 93 ALA A N 1
ATOM 643 C CA . ALA A 1 93 ? -10.165 -7.682 -16.118 1.00 82.75 93 ALA A CA 1
ATOM 644 C C . ALA A 1 93 ? -10.661 -9.073 -15.687 1.00 82.75 93 ALA A C 1
ATOM 646 O O . ALA A 1 93 ? -10.325 -9.582 -14.617 1.00 82.75 93 ALA A O 1
ATOM 647 N N . GLU A 1 94 ? -11.463 -9.710 -16.542 1.00 80.12 94 GLU A N 1
ATOM 648 C CA . GLU A 1 94 ? -11.994 -11.046 -16.269 1.00 80.12 94 GLU A CA 1
ATOM 649 C C . GLU A 1 94 ? -10.855 -12.054 -16.039 1.00 80.12 94 GLU A C 1
ATOM 651 O O . GLU A 1 94 ? -9.971 -12.215 -16.881 1.00 80.12 94 GLU A O 1
ATOM 656 N N . GLY A 1 95 ? -10.891 -12.737 -14.892 1.00 77.50 95 GLY A N 1
ATOM 657 C CA . GLY A 1 95 ? -9.900 -13.745 -14.515 1.00 77.50 95 GLY A CA 1
ATOM 658 C C . GLY A 1 95 ? -8.626 -13.202 -13.862 1.00 77.50 95 GLY A C 1
ATOM 659 O O . GLY A 1 95 ? -7.774 -14.010 -13.493 1.00 77.50 95 GLY A O 1
ATOM 660 N N . GLU A 1 96 ? -8.482 -11.883 -13.683 1.00 80.38 96 GLU A N 1
ATOM 661 C CA . GLU A 1 96 ? -7.439 -11.351 -12.799 1.00 80.38 96 GLU A CA 1
ATOM 662 C C . GLU A 1 96 ? -7.734 -11.749 -11.348 1.00 80.38 96 GLU A C 1
ATOM 664 O O . GLU A 1 96 ? -8.875 -11.672 -10.889 1.00 80.38 96 GLU A O 1
ATOM 669 N N . ILE A 1 97 ? -6.697 -12.181 -10.629 1.00 79.19 97 ILE A N 1
ATOM 670 C CA . ILE A 1 97 ? -6.800 -12.545 -9.215 1.00 79.19 97 ILE A CA 1
ATOM 671 C C . ILE A 1 97 ? -6.170 -11.436 -8.375 1.00 79.19 97 ILE A C 1
ATOM 673 O O . ILE A 1 97 ? -5.044 -11.014 -8.647 1.00 79.19 97 ILE A O 1
ATOM 677 N N . GLY A 1 98 ? -6.908 -10.978 -7.366 1.00 84.81 98 GLY A N 1
ATOM 678 C CA . GLY A 1 98 ? -6.485 -9.940 -6.434 1.00 84.81 98 GLY A CA 1
ATOM 679 C C . GLY A 1 98 ? -5.375 -10.373 -5.483 1.00 84.81 98 GLY A C 1
ATOM 680 O O . GLY A 1 98 ? -5.218 -11.548 -5.162 1.00 84.81 98 GLY A O 1
ATOM 681 N N . GLU A 1 99 ? -4.633 -9.401 -4.957 1.00 92.88 99 GLU A N 1
ATOM 682 C CA . GLU A 1 99 ? -3.670 -9.625 -3.868 1.00 92.88 99 GLU A CA 1
ATOM 683 C C . GLU A 1 99 ? -4.347 -9.561 -2.482 1.00 92.88 99 GLU A C 1
ATOM 685 O O . GLU A 1 99 ? -3.727 -9.888 -1.472 1.00 92.88 99 GLU A O 1
ATOM 690 N N . ALA A 1 100 ? -5.623 -9.165 -2.409 1.00 94.75 100 ALA A N 1
ATOM 691 C CA . ALA A 1 100 ? -6.382 -9.100 -1.162 1.00 94.75 100 ALA A CA 1
ATOM 692 C C . ALA A 1 100 ? -6.472 -10.466 -0.459 1.00 94.75 100 ALA A C 1
ATOM 694 O O . ALA A 1 100 ? -6.313 -10.546 0.760 1.00 94.75 100 ALA A O 1
ATOM 695 N N . GLU A 1 101 ? -6.656 -11.554 -1.217 1.00 92.50 101 GLU A N 1
ATOM 696 C CA . GLU A 1 101 ? -6.639 -12.916 -0.664 1.00 92.50 101 GLU A CA 1
ATOM 697 C C . GLU A 1 101 ? -5.260 -13.287 -0.097 1.00 92.50 101 GLU A C 1
ATOM 699 O O . GLU A 1 101 ? -5.179 -13.959 0.932 1.00 92.50 101 GLU A O 1
ATOM 704 N N . LEU A 1 102 ? -4.174 -12.804 -0.712 1.00 94.69 102 LEU A N 1
ATOM 705 C CA . LEU A 1 102 ? -2.822 -12.998 -0.191 1.00 94.69 102 LEU A CA 1
ATOM 706 C C . LEU A 1 102 ? -2.639 -12.251 1.135 1.00 94.69 102 LEU A C 1
ATOM 708 O O . LEU A 1 102 ? -2.176 -12.852 2.102 1.00 94.69 102 LEU A O 1
ATOM 712 N N . TYR A 1 103 ? -3.062 -10.986 1.226 1.00 96.50 103 TYR A N 1
ATOM 713 C CA . TYR A 1 103 ? -3.075 -10.267 2.504 1.00 96.50 103 TYR A CA 1
ATOM 714 C C . TYR A 1 103 ? -3.877 -11.023 3.569 1.00 96.50 103 TYR A C 1
ATOM 716 O O . TYR A 1 103 ? -3.403 -11.168 4.696 1.00 96.50 103 TYR A O 1
ATOM 724 N N . ALA A 1 104 ? -5.055 -11.548 3.217 1.00 95.69 104 ALA A N 1
ATOM 725 C CA . ALA A 1 104 ? -5.887 -12.302 4.147 1.00 95.69 104 ALA A CA 1
ATOM 726 C C . ALA A 1 104 ? -5.180 -13.563 4.656 1.00 95.69 104 ALA A C 1
ATOM 728 O O . ALA A 1 104 ? -5.165 -13.811 5.860 1.00 95.69 104 ALA A O 1
ATOM 729 N N . ALA A 1 105 ? -4.553 -14.328 3.759 1.00 95.19 105 ALA A N 1
ATOM 730 C CA . ALA A 1 105 ? -3.819 -15.539 4.108 1.00 95.19 105 ALA A CA 1
ATOM 731 C C . ALA A 1 105 ? -2.605 -15.246 5.003 1.00 95.19 105 ALA A C 1
ATOM 733 O O . ALA A 1 105 ? -2.393 -15.941 5.998 1.00 95.19 105 ALA A O 1
ATOM 734 N N . LEU A 1 106 ? -1.831 -14.203 4.685 1.00 95.94 106 LEU A N 1
ATOM 735 C CA . LEU A 1 106 ? -0.663 -13.799 5.473 1.00 95.94 106 LEU A CA 1
ATOM 736 C C . LEU A 1 106 ? -1.064 -13.313 6.872 1.00 95.94 106 LEU A C 1
ATOM 738 O O . LEU A 1 106 ? -0.453 -13.709 7.862 1.00 95.94 106 LEU A O 1
ATOM 742 N N . LEU A 1 107 ? -2.132 -12.518 6.973 1.00 96.50 107 LEU A N 1
ATOM 743 C CA . LEU A 1 107 ? -2.658 -12.046 8.255 1.00 96.50 107 LEU A CA 1
ATOM 744 C C . LEU A 1 107 ? -3.259 -13.178 9.092 1.00 96.50 107 LEU A C 1
ATOM 746 O O . LEU A 1 107 ? -3.018 -13.233 10.297 1.00 96.50 107 LEU A O 1
ATOM 750 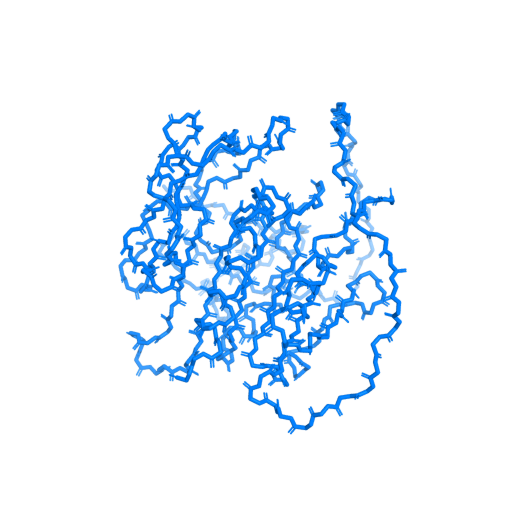N N . ALA A 1 108 ? -3.979 -14.111 8.466 1.00 95.25 108 ALA A N 1
ATOM 751 C CA . ALA A 1 108 ? -4.489 -15.300 9.141 1.00 95.25 108 ALA A CA 1
ATOM 752 C C . ALA A 1 108 ? -3.352 -16.179 9.685 1.00 95.25 108 ALA A C 1
ATOM 754 O O . ALA A 1 108 ? -3.425 -16.654 10.819 1.00 95.25 108 ALA A O 1
ATOM 755 N N . ALA A 1 109 ? -2.268 -16.349 8.919 1.00 94.06 109 ALA A N 1
ATOM 756 C CA . ALA A 1 109 ? -1.076 -17.066 9.369 1.00 94.06 109 ALA A CA 1
ATOM 757 C C . ALA A 1 109 ? -0.377 -16.373 10.555 1.00 94.06 109 ALA A C 1
ATOM 759 O O . ALA A 1 109 ? 0.170 -17.056 11.420 1.00 94.06 109 ALA A O 1
ATOM 760 N N . ALA A 1 110 ? -0.448 -15.040 10.628 1.00 93.56 110 ALA A N 1
ATOM 761 C CA . ALA A 1 110 ? 0.033 -14.240 11.756 1.00 93.56 110 ALA A CA 1
ATOM 762 C C . ALA A 1 110 ? -0.948 -14.191 12.952 1.00 93.56 110 ALA A C 1
ATOM 764 O O . ALA A 1 110 ? -0.661 -13.553 13.962 1.00 93.56 110 ALA A O 1
ATOM 765 N N . GLY A 1 111 ? -2.091 -14.885 12.878 1.00 94.44 111 GLY A N 1
ATOM 766 C CA . GLY A 1 111 ? -3.060 -15.002 13.974 1.00 94.44 111 GLY A CA 1
ATOM 767 C C . GLY A 1 111 ? -4.163 -13.941 13.993 1.00 94.44 111 GLY A C 1
ATOM 768 O O . GLY A 1 111 ? -4.963 -13.926 14.930 1.00 94.44 111 GLY A O 1
ATOM 769 N N . TYR A 1 112 ? -4.247 -13.087 12.972 1.00 95.44 112 TYR A N 1
ATOM 770 C CA . TYR A 1 112 ? -5.332 -12.118 12.816 1.00 95.44 112 TYR A CA 1
ATOM 771 C C . TYR A 1 112 ? -6.552 -12.734 12.120 1.00 95.44 112 TYR A C 1
ATOM 773 O O . TYR A 1 112 ? -6.467 -13.774 11.473 1.00 95.44 112 TYR A O 1
ATOM 781 N N . GLN A 1 113 ? -7.704 -12.069 12.226 1.00 92.38 113 GLN A N 1
ATOM 782 C CA . GLN A 1 113 ? -8.951 -12.480 11.570 1.00 92.38 113 GLN A CA 1
ATOM 783 C C . GLN A 1 113 ? -9.443 -11.372 10.626 1.00 92.38 113 GLN A C 1
ATOM 785 O O . GLN A 1 113 ? -10.328 -10.594 10.995 1.00 92.38 113 GLN A O 1
ATOM 790 N N . PRO A 1 114 ? -8.842 -11.234 9.430 1.00 95.31 114 PRO A N 1
ATOM 791 C CA . PRO A 1 114 ? -9.224 -10.187 8.495 1.00 95.31 114 PRO A CA 1
ATOM 792 C C . PRO A 1 114 ? -10.595 -10.460 7.865 1.00 95.31 114 PRO A C 1
ATOM 794 O O . PRO A 1 114 ? -10.935 -11.591 7.521 1.00 95.31 114 PRO A O 1
ATOM 797 N N . THR A 1 115 ? -11.369 -9.398 7.654 1.00 96.88 115 THR A N 1
ATOM 798 C CA . THR A 1 115 ? -12.584 -9.437 6.830 1.00 96.88 115 THR A CA 1
ATOM 799 C C . THR A 1 115 ? -12.240 -9.041 5.400 1.00 96.88 115 THR A C 1
ATOM 801 O O . THR A 1 115 ? -11.619 -8.003 5.194 1.00 96.88 115 THR A O 1
ATOM 804 N N . LEU A 1 116 ? -12.671 -9.827 4.413 1.00 96.06 116 LEU A N 1
ATOM 805 C CA . LEU A 1 116 ? -12.531 -9.492 2.994 1.00 96.06 116 LEU A CA 1
ATOM 806 C C . LEU A 1 116 ? -13.776 -8.772 2.466 1.00 96.06 116 LEU A C 1
ATOM 808 O O . LEU A 1 116 ? -14.905 -9.167 2.758 1.00 96.06 116 LEU A O 1
ATOM 812 N N . TRP A 1 117 ? -13.560 -7.745 1.649 1.00 96.69 117 TRP A N 1
ATOM 813 C CA . TRP A 1 117 ? -14.603 -6.991 0.963 1.00 96.69 117 TRP A CA 1
ATOM 814 C C . TRP A 1 117 ? -14.255 -6.821 -0.514 1.00 96.69 117 TRP A C 1
ATOM 816 O O . TRP A 1 117 ? -13.262 -6.178 -0.834 1.00 96.69 117 TRP A O 1
ATOM 826 N N . SER A 1 118 ? -15.095 -7.324 -1.421 1.00 94.81 118 SER A N 1
ATOM 827 C CA . SER A 1 118 ? -14.940 -7.096 -2.866 1.00 94.81 118 SER A CA 1
ATOM 828 C C . SER A 1 118 ? -15.760 -5.892 -3.332 1.00 94.81 118 SER A C 1
ATOM 830 O O . SER A 1 118 ? -16.976 -5.833 -3.114 1.00 94.81 118 SER A O 1
ATOM 832 N N . THR A 1 119 ? -15.114 -4.948 -4.028 1.00 94.56 119 THR A N 1
ATOM 833 C CA . THR A 1 119 ? -15.809 -3.784 -4.608 1.00 94.56 119 THR A CA 1
ATOM 834 C C . THR A 1 119 ? -16.625 -4.127 -5.856 1.00 94.56 119 THR A C 1
ATOM 836 O O . THR A 1 119 ? -17.603 -3.434 -6.164 1.00 94.56 119 THR A O 1
ATOM 839 N N . ASN A 1 120 ? -16.284 -5.209 -6.555 1.00 92.12 120 ASN A N 1
ATOM 840 C CA . ASN A 1 120 ? -17.084 -5.752 -7.646 1.00 92.12 120 ASN A CA 1
ATOM 841 C C . ASN A 1 120 ? -18.411 -6.342 -7.136 1.00 92.12 120 ASN A C 1
ATOM 843 O O . ASN A 1 120 ? -19.463 -6.026 -7.690 1.00 92.12 120 ASN A O 1
ATOM 847 N N . ASP A 1 121 ? -18.379 -7.104 -6.038 1.00 91.75 121 ASP A N 1
ATOM 848 C CA . ASP A 1 121 ? -19.572 -7.775 -5.503 1.00 91.75 121 ASP A CA 1
ATOM 849 C C . ASP A 1 121 ? -20.462 -6.842 -4.669 1.00 91.75 121 ASP A C 1
ATOM 851 O O . ASP A 1 121 ? -21.686 -6.850 -4.804 1.00 91.75 121 ASP A O 1
ATOM 855 N N . SER A 1 122 ? -19.853 -6.032 -3.797 1.00 92.62 122 SER A N 1
ATOM 856 C CA . SER A 1 122 ? -20.573 -5.247 -2.777 1.00 92.62 122 SER A CA 1
ATOM 857 C C . SER A 1 122 ? -20.537 -3.735 -3.013 1.00 92.62 122 SER A C 1
ATOM 859 O O . SER A 1 122 ? -21.159 -2.969 -2.278 1.00 92.62 122 SER A O 1
ATOM 861 N N . GLY A 1 123 ? -19.828 -3.277 -4.048 1.00 94.00 123 GLY A N 1
ATOM 862 C CA . GLY A 1 123 ? -19.528 -1.860 -4.232 1.00 94.00 123 GLY A CA 1
ATOM 863 C C . GLY A 1 123 ? -18.507 -1.334 -3.230 1.00 94.00 123 GLY A C 1
ATOM 864 O O . GLY A 1 123 ? -17.900 -2.092 -2.482 1.00 94.00 123 GLY A O 1
ATOM 865 N N . TYR A 1 124 ? -18.273 -0.024 -3.234 1.00 94.25 124 TYR A N 1
ATOM 866 C CA . TYR A 1 124 ? -17.342 0.584 -2.285 1.00 94.25 124 TYR A CA 1
ATOM 867 C C . TYR A 1 124 ? -17.925 0.569 -0.864 1.00 94.25 124 TYR A C 1
ATOM 869 O O . TYR A 1 124 ? -19.098 0.928 -0.712 1.00 94.25 124 TYR A O 1
ATOM 877 N N . PRO A 1 125 ? -17.139 0.199 0.168 1.00 93.50 125 PRO A N 1
ATOM 878 C CA . PRO A 1 125 ? -17.577 0.316 1.551 1.00 93.50 125 PRO A CA 1
ATOM 879 C C . PRO A 1 125 ? -17.974 1.758 1.872 1.00 93.50 125 PRO A C 1
ATOM 881 O O . PRO A 1 125 ? -17.316 2.712 1.445 1.00 93.50 125 PRO A O 1
ATOM 884 N N . ALA A 1 126 ? -19.042 1.921 2.644 1.00 90.81 126 ALA A N 1
ATOM 885 C CA . ALA A 1 126 ? -19.387 3.216 3.207 1.00 90.81 126 ALA A CA 1
ATOM 886 C C . ALA A 1 126 ? -18.421 3.579 4.353 1.00 90.81 126 ALA A C 1
ATOM 888 O O . ALA A 1 126 ? -17.804 2.708 4.967 1.00 90.81 126 ALA A O 1
ATOM 889 N N . VAL A 1 127 ? -18.254 4.876 4.621 1.00 85.75 127 VAL A N 1
ATOM 890 C CA . VAL A 1 127 ? -17.263 5.371 5.597 1.00 85.75 127 VAL A CA 1
ATOM 891 C C . VAL A 1 127 ? -17.569 4.890 7.018 1.00 85.75 127 VAL A C 1
ATOM 893 O O . VAL A 1 127 ? -16.651 4.539 7.749 1.00 85.75 127 VAL A O 1
ATOM 896 N N . ASP A 1 128 ? -18.844 4.813 7.394 1.00 87.56 128 ASP A N 1
ATOM 897 C CA . ASP A 1 128 ? -19.292 4.246 8.671 1.00 87.56 128 ASP A CA 1
ATOM 898 C C . ASP A 1 128 ? -18.847 2.788 8.833 1.00 87.56 128 ASP A C 1
ATOM 900 O O . ASP A 1 128 ? -18.343 2.414 9.888 1.00 87.56 128 ASP A O 1
ATOM 904 N N . LYS A 1 129 ? -18.930 1.992 7.761 1.00 92.00 129 LYS A N 1
ATOM 905 C CA . LYS A 1 129 ? -18.421 0.619 7.756 1.00 92.00 129 LYS A CA 1
ATOM 906 C C . LYS A 1 129 ? -16.904 0.570 7.931 1.00 92.00 129 LYS A C 1
ATOM 908 O O . LYS A 1 129 ? -16.407 -0.298 8.639 1.00 92.00 129 LYS A O 1
ATOM 913 N N . LEU A 1 130 ? -16.164 1.480 7.297 1.00 93.38 130 LEU A N 1
ATOM 914 C CA . LEU A 1 130 ? -14.705 1.560 7.436 1.00 93.38 130 LEU A CA 1
ATOM 915 C C . LEU A 1 130 ? -14.280 1.887 8.874 1.00 93.38 130 LEU A C 1
ATOM 917 O O . LEU A 1 130 ? -13.299 1.332 9.360 1.00 93.38 130 LEU A O 1
ATOM 921 N N . GLN A 1 131 ? -15.041 2.731 9.572 1.00 89.44 131 GLN A N 1
ATOM 922 C CA . GLN A 1 131 ? -14.771 3.127 10.959 1.00 89.44 131 GLN A CA 1
ATOM 923 C C . GLN A 1 131 ? -14.945 1.997 11.985 1.00 89.44 131 GLN A C 1
ATOM 925 O O . GLN A 1 131 ? -14.499 2.141 13.120 1.00 89.44 131 GLN A O 1
ATOM 930 N N . GLU A 1 132 ? -15.567 0.877 11.611 1.00 92.88 132 GLU A N 1
ATOM 931 C CA . GLU A 1 132 ? -15.668 -0.307 12.474 1.00 92.88 132 GLU A CA 1
ATOM 932 C C . GLU A 1 132 ? -14.332 -1.057 12.622 1.00 92.88 132 GLU A C 1
ATOM 934 O O . GLU A 1 132 ? -14.210 -1.919 13.493 1.00 92.88 132 GLU A O 1
ATOM 939 N N . TYR A 1 133 ? -13.339 -0.754 11.779 1.00 95.75 133 TYR A N 1
ATOM 940 C CA . TYR A 1 133 ? -12.074 -1.480 11.713 1.00 95.75 133 TYR A CA 1
ATOM 941 C C . TYR A 1 133 ? -10.907 -0.630 12.213 1.00 95.75 133 TYR A C 1
ATOM 943 O O . TYR A 1 133 ? -10.772 0.546 11.878 1.00 95.75 133 TYR A O 1
ATOM 951 N N . ALA A 1 134 ? -10.021 -1.259 12.983 1.00 94.62 134 ALA A N 1
ATOM 952 C CA . ALA A 1 134 ? -8.808 -0.634 13.499 1.00 94.62 134 ALA A CA 1
ATOM 953 C C . ALA A 1 134 ? -7.762 -0.401 12.397 1.00 94.62 134 ALA A C 1
ATOM 955 O O . ALA A 1 134 ? -6.957 0.528 12.491 1.00 94.62 134 ALA A O 1
ATOM 956 N N . TRP A 1 135 ? -7.775 -1.233 11.352 1.00 97.50 135 TRP A N 1
ATOM 957 C CA . TRP A 1 135 ? -6.906 -1.100 10.187 1.00 97.50 135 TRP A CA 1
ATOM 958 C C . TRP A 1 135 ? -7.625 -1.524 8.905 1.00 97.50 135 TRP A C 1
ATOM 960 O O . TRP A 1 135 ? -8.270 -2.571 8.849 1.00 97.50 135 TRP A O 1
ATOM 970 N N . ILE A 1 136 ? -7.493 -0.701 7.866 1.00 97.75 136 ILE A N 1
ATOM 971 C CA . ILE A 1 136 ? -8.045 -0.948 6.535 1.00 97.75 136 ILE A CA 1
ATOM 972 C C . ILE A 1 136 ? -6.891 -1.131 5.549 1.00 97.75 136 ILE A C 1
ATOM 974 O O . ILE A 1 136 ? -6.039 -0.254 5.424 1.00 97.75 136 ILE A O 1
ATOM 978 N N . ILE A 1 137 ? -6.887 -2.230 4.804 1.00 97.69 137 ILE A N 1
ATOM 979 C CA . ILE A 1 137 ? -5.990 -2.468 3.672 1.00 97.69 137 ILE A CA 1
ATOM 980 C C . ILE A 1 137 ? -6.804 -2.302 2.395 1.00 97.69 137 ILE A C 1
ATOM 982 O O . ILE A 1 137 ? -7.679 -3.109 2.108 1.00 97.69 137 ILE A O 1
ATOM 986 N N . TRP A 1 138 ? -6.522 -1.256 1.630 1.00 96.12 138 TRP A N 1
ATOM 987 C CA . TRP A 1 138 ? -7.079 -1.037 0.304 1.00 96.12 138 TRP A CA 1
ATOM 988 C C . TRP A 1 138 ? -6.121 -1.589 -0.745 1.00 96.12 138 TRP A C 1
ATOM 990 O O . TRP A 1 138 ? -5.006 -1.086 -0.908 1.00 96.12 138 TRP A O 1
ATOM 1000 N N . SER A 1 139 ? -6.548 -2.639 -1.434 1.00 94.94 139 SER A N 1
ATOM 1001 C CA . SER A 1 139 ? -5.710 -3.437 -2.314 1.00 94.94 139 SER A CA 1
ATOM 1002 C C . SER A 1 139 ? -6.155 -3.313 -3.767 1.00 94.94 139 SER A C 1
ATOM 1004 O O . SER A 1 139 ? -7.311 -3.555 -4.105 1.00 94.94 139 SER A O 1
ATOM 1006 N N . ASP A 1 140 ? -5.211 -2.916 -4.614 1.00 91.31 140 ASP A N 1
ATOM 1007 C CA . ASP A 1 140 ? -5.435 -2.630 -6.030 1.00 91.31 140 ASP A CA 1
ATOM 1008 C C . ASP A 1 140 ? -4.172 -2.870 -6.888 1.00 91.31 140 ASP A C 1
ATOM 1010 O O . ASP A 1 140 ? -4.241 -2.883 -8.117 1.00 91.31 140 ASP A O 1
ATOM 1014 N N . ALA A 1 141 ? -2.994 -3.080 -6.286 1.00 84.38 141 ALA A N 1
ATOM 1015 C CA . ALA A 1 141 ? -1.725 -3.030 -7.010 1.00 84.38 141 ALA A CA 1
ATOM 1016 C C . ALA A 1 141 ? -1.574 -4.119 -8.077 1.00 84.38 141 ALA A C 1
ATOM 1018 O O . ALA A 1 141 ? -0.931 -3.892 -9.104 1.00 84.38 141 ALA A O 1
ATOM 1019 N N . ILE A 1 142 ? -2.144 -5.304 -7.857 1.00 87.75 142 ILE A N 1
ATOM 1020 C CA . ILE A 1 142 ? -1.945 -6.431 -8.773 1.00 87.75 142 ILE A CA 1
ATOM 1021 C C . ILE A 1 142 ? -2.673 -6.246 -10.112 1.00 87.75 142 ILE A C 1
ATOM 1023 O O . ILE A 1 142 ? -2.213 -6.753 -11.134 1.00 87.75 142 ILE A O 1
ATOM 1027 N N . TYR A 1 143 ? -3.776 -5.493 -10.130 1.00 86.75 143 TYR A N 1
ATOM 1028 C CA . TYR A 1 143 ? -4.637 -5.374 -11.304 1.00 86.75 143 TYR A CA 1
ATOM 1029 C C . TYR A 1 143 ? -4.004 -4.524 -12.390 1.00 86.75 143 TYR A C 1
ATOM 1031 O O . TYR A 1 143 ? -3.427 -3.472 -12.109 1.00 86.75 143 TYR A O 1
ATOM 1039 N N . SER A 1 144 ? -4.180 -4.912 -13.654 1.00 82.94 144 SER A N 1
ATOM 1040 C CA . SER A 1 144 ? -3.686 -4.177 -14.829 1.00 82.94 144 SER A CA 1
ATOM 1041 C C . SER A 1 144 ? -4.175 -2.722 -14.906 1.00 82.94 144 SER A C 1
ATOM 1043 O O . SER A 1 144 ? -3.422 -1.849 -15.352 1.00 82.94 144 SER A O 1
ATOM 1045 N N . ASN A 1 145 ? -5.371 -2.438 -14.383 1.00 81.12 145 ASN A N 1
ATOM 1046 C CA . ASN A 1 145 ? -5.971 -1.100 -14.328 1.00 81.12 145 ASN A CA 1
ATOM 1047 C C . ASN A 1 145 ? -5.784 -0.375 -12.985 1.00 81.12 145 ASN A C 1
ATOM 1049 O O . ASN A 1 145 ? -6.501 0.594 -12.726 1.00 81.12 145 ASN A O 1
ATOM 1053 N N . SER A 1 146 ? -4.813 -0.812 -12.175 1.00 83.06 146 SER A N 1
ATOM 1054 C CA . SER A 1 146 ? -4.503 -0.229 -10.867 1.00 83.06 146 SER A CA 1
ATOM 1055 C C . SER A 1 146 ? -4.479 1.305 -10.877 1.00 83.06 146 SER A C 1
ATOM 1057 O O . SER A 1 146 ? -4.019 1.959 -11.820 1.00 83.06 146 SER A O 1
ATOM 1059 N N . GLY A 1 147 ? -5.007 1.888 -9.813 1.00 78.38 147 GLY A N 1
ATOM 1060 C CA . GLY A 1 147 ? -4.924 3.286 -9.443 1.00 78.38 147 GLY A CA 1
ATOM 1061 C C . GLY A 1 147 ? -6.166 3.699 -8.667 1.00 78.38 147 GLY A C 1
ATOM 1062 O O . GLY A 1 147 ? -7.285 3.560 -9.162 1.00 78.38 147 GLY A O 1
ATOM 1063 N N . LEU A 1 148 ? -5.959 4.299 -7.497 1.00 79.81 148 LEU A N 1
ATOM 1064 C CA . LEU A 1 148 ? -7.038 4.797 -6.650 1.00 79.81 148 LEU A CA 1
ATOM 1065 C C . LEU A 1 148 ? -7.644 6.081 -7.245 1.00 79.81 148 LEU A C 1
ATOM 1067 O O . LEU A 1 148 ? -6.981 7.118 -7.320 1.00 79.81 148 LEU A O 1
ATOM 1071 N N . ARG A 1 149 ? -8.895 6.024 -7.718 1.00 79.44 149 ARG A N 1
ATOM 1072 C CA . ARG A 1 149 ? -9.542 7.120 -8.470 1.00 79.44 149 ARG A CA 1
ATOM 1073 C C . ARG A 1 149 ? -11.018 7.270 -8.113 1.00 79.44 149 ARG A C 1
ATOM 1075 O O . ARG A 1 149 ? -11.639 6.343 -7.600 1.00 79.44 149 ARG A O 1
ATOM 1082 N N . GLY A 1 150 ? -11.591 8.427 -8.445 1.00 84.25 150 GLY A N 1
ATOM 1083 C CA . GLY A 1 150 ? -13.031 8.676 -8.341 1.00 84.25 150 GLY A CA 1
ATOM 1084 C C . GLY A 1 150 ? -13.575 8.375 -6.944 1.00 84.25 150 GLY A C 1
ATOM 1085 O O . GLY A 1 150 ? -13.061 8.884 -5.950 1.00 84.25 150 GLY A O 1
ATOM 1086 N N . GLN A 1 151 ? -14.598 7.522 -6.874 1.00 86.38 151 GLN A N 1
ATOM 1087 C CA . GLN A 1 151 ? -15.251 7.164 -5.615 1.00 86.38 151 GLN A CA 1
ATOM 1088 C C . GLN A 1 151 ? -14.325 6.410 -4.646 1.00 86.38 151 GLN A C 1
ATOM 1090 O O . GLN A 1 151 ? -14.377 6.689 -3.455 1.00 86.38 151 GLN A O 1
ATOM 1095 N N . ALA A 1 152 ? -13.449 5.520 -5.131 1.00 87.38 152 ALA A N 1
ATOM 1096 C CA . ALA A 1 152 ? -12.484 4.810 -4.283 1.00 87.38 152 ALA A CA 1
ATOM 1097 C C . ALA A 1 152 ? -11.578 5.795 -3.533 1.00 87.38 152 ALA A C 1
ATOM 1099 O O . ALA A 1 152 ? -11.396 5.711 -2.320 1.00 87.38 152 ALA A O 1
ATOM 1100 N N . LEU A 1 153 ? -11.072 6.788 -4.270 1.00 85.75 153 LEU A N 1
ATOM 1101 C CA . LEU A 1 153 ? -10.229 7.835 -3.712 1.00 85.75 153 LEU A CA 1
ATOM 1102 C C . LEU A 1 153 ? -10.975 8.671 -2.668 1.00 85.75 153 LEU A C 1
ATOM 1104 O O . LEU A 1 153 ? -10.434 8.941 -1.597 1.00 85.75 153 LEU A O 1
ATOM 1108 N N . GLN A 1 154 ? -12.212 9.067 -2.970 1.00 86.50 154 GLN A N 1
ATOM 1109 C CA . GLN A 1 154 ? -13.036 9.814 -2.026 1.00 86.50 154 GLN A CA 1
ATOM 1110 C C . GLN A 1 154 ? -13.260 9.016 -0.735 1.00 86.50 154 GLN A C 1
ATOM 1112 O O . GLN A 1 154 ? -13.012 9.533 0.348 1.00 86.50 154 GLN A O 1
ATOM 1117 N N . THR A 1 155 ? -13.645 7.744 -0.850 1.00 90.50 155 THR A N 1
ATOM 1118 C CA . THR A 1 155 ? -13.887 6.858 0.293 1.00 90.50 155 THR A CA 1
ATOM 1119 C C . THR A 1 155 ? -12.648 6.706 1.181 1.00 90.50 155 THR A C 1
ATOM 1121 O O . THR A 1 155 ? -12.747 6.844 2.400 1.00 90.50 155 THR A O 1
ATOM 1124 N N . VAL A 1 156 ? -11.473 6.458 0.591 1.00 89.62 156 VAL A N 1
ATOM 1125 C CA . VAL A 1 156 ? -10.210 6.349 1.342 1.00 89.62 156 VAL A CA 1
ATOM 1126 C C . VAL A 1 156 ? -9.843 7.677 2.006 1.00 89.62 156 VAL A C 1
ATOM 1128 O O . VAL A 1 156 ? -9.477 7.694 3.181 1.00 89.62 156 VAL A O 1
ATOM 1131 N N . GLY A 1 157 ? -9.971 8.795 1.286 1.00 86.75 157 GLY A N 1
ATOM 1132 C CA . GLY A 1 157 ? -9.701 10.127 1.827 1.00 86.75 157 GLY A CA 1
ATOM 1133 C C . GLY A 1 157 ? -10.610 10.481 3.005 1.00 86.75 157 GLY A C 1
ATOM 1134 O O . GLY A 1 157 ? -10.130 10.975 4.024 1.00 86.75 157 GLY A O 1
ATOM 1135 N N . ASP A 1 158 ? -11.905 10.177 2.903 1.00 88.75 158 ASP A N 1
ATOM 1136 C CA . ASP A 1 158 ? -12.882 10.414 3.967 1.00 88.75 158 ASP A CA 1
ATOM 1137 C C . ASP A 1 158 ? -12.580 9.568 5.214 1.00 88.75 158 ASP A C 1
ATOM 1139 O O . ASP A 1 158 ? -12.662 10.078 6.333 1.00 88.75 158 ASP A O 1
ATOM 1143 N N . ALA A 1 159 ? -12.156 8.311 5.041 1.00 89.56 159 ALA A N 1
ATOM 1144 C CA . ALA A 1 159 ? -11.736 7.456 6.151 1.00 89.56 159 ALA A CA 1
ATOM 1145 C C . ALA A 1 159 ? -10.504 8.024 6.879 1.00 89.56 159 ALA A C 1
ATOM 1147 O O . ALA A 1 159 ? -10.520 8.157 8.103 1.00 89.56 159 ALA A O 1
ATOM 1148 N N . ILE A 1 160 ? -9.464 8.427 6.138 1.00 88.12 160 ILE A N 1
ATOM 1149 C CA .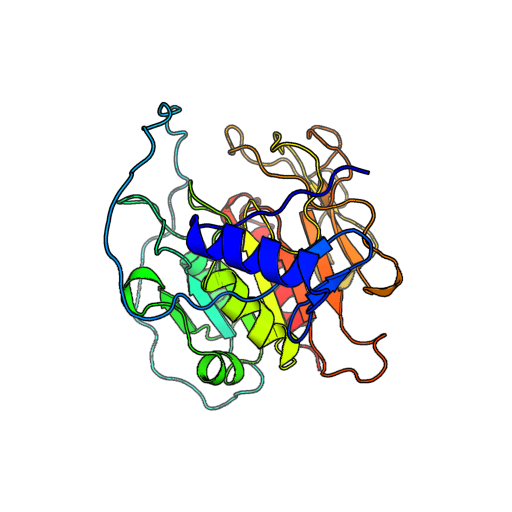 ILE A 1 160 ? -8.248 9.034 6.711 1.00 88.12 160 ILE A CA 1
ATOM 1150 C C . ILE A 1 160 ? -8.596 10.330 7.456 1.00 88.12 160 ILE A C 1
ATOM 1152 O O . ILE A 1 160 ? -8.193 10.516 8.601 1.00 88.12 160 ILE A O 1
ATOM 1156 N N . ASN A 1 161 ? -9.416 11.199 6.854 1.00 84.44 161 ASN A N 1
ATOM 1157 C CA . ASN A 1 161 ? -9.874 12.444 7.482 1.00 84.44 161 ASN A CA 1
ATOM 1158 C C . ASN A 1 161 ? -10.676 12.211 8.772 1.00 84.44 161 ASN A C 1
ATOM 1160 O O . ASN A 1 161 ? -10.755 13.104 9.627 1.00 84.44 161 ASN A O 1
ATOM 1164 N N . ALA A 1 162 ? -11.279 11.031 8.916 1.00 87.19 162 ALA A N 1
ATOM 1165 C CA . ALA A 1 162 ? -11.990 10.610 10.111 1.00 87.19 162 ALA A CA 1
ATOM 1166 C C . ALA A 1 162 ? -11.093 9.953 11.178 1.00 87.19 162 ALA A C 1
ATOM 1168 O O . ALA A 1 162 ? -11.614 9.560 12.218 1.00 87.19 162 ALA A O 1
ATOM 1169 N N . GLY A 1 163 ? -9.775 9.866 10.961 1.00 87.06 163 GLY A N 1
ATOM 1170 C CA . GLY A 1 163 ? -8.828 9.256 11.901 1.00 87.06 163 GLY A CA 1
ATOM 1171 C C . GLY A 1 163 ? -8.505 7.789 11.610 1.00 87.06 163 GLY A C 1
ATOM 1172 O O . GLY A 1 163 ? -7.837 7.148 12.415 1.00 87.06 163 GLY A O 1
ATOM 1173 N N . ALA A 1 164 ? -8.979 7.227 10.492 1.00 91.25 164 ALA A N 1
ATOM 1174 C CA . ALA A 1 164 ? -8.734 5.823 10.188 1.00 91.25 164 ALA A CA 1
ATOM 1175 C C . ALA A 1 164 ? -7.258 5.553 9.865 1.00 91.25 164 ALA A C 1
ATOM 1177 O O . ALA A 1 164 ? -6.534 6.401 9.332 1.00 91.25 164 ALA A O 1
ATOM 1178 N N . LYS A 1 165 ? -6.836 4.319 10.139 1.00 95.25 165 LYS A N 1
ATOM 1179 C CA . LYS A 1 165 ? -5.522 3.805 9.766 1.00 95.25 165 LYS A CA 1
ATOM 1180 C C . LYS A 1 165 ? -5.664 2.995 8.481 1.00 95.25 165 LYS A C 1
ATOM 1182 O O . LYS A 1 165 ? -6.326 1.957 8.472 1.00 95.25 165 LYS A O 1
ATOM 1187 N N . VAL A 1 166 ? -5.065 3.472 7.394 1.00 94.88 166 VAL A N 1
ATOM 1188 C CA . VAL A 1 166 ? -5.244 2.905 6.052 1.00 94.88 166 VAL A CA 1
ATOM 1189 C C . VAL A 1 166 ? -3.903 2.528 5.434 1.00 94.88 166 VAL A C 1
ATOM 1191 O O . VAL A 1 166 ? -2.973 3.327 5.413 1.00 94.88 166 VAL A O 1
ATOM 1194 N N . THR A 1 167 ? -3.815 1.325 4.880 1.00 95.62 167 THR A N 1
ATOM 1195 C CA . THR A 1 167 ? -2.769 0.930 3.937 1.00 95.62 167 THR A CA 1
ATOM 1196 C C . THR A 1 167 ? -3.348 0.948 2.531 1.00 95.62 167 THR A C 1
ATOM 1198 O O . THR A 1 167 ? -4.382 0.337 2.300 1.00 95.62 167 THR A O 1
ATOM 1201 N N . VAL A 1 168 ? -2.680 1.599 1.584 1.00 93.25 168 VAL A N 1
ATOM 1202 C CA . VAL A 1 168 ? -3.015 1.539 0.157 1.00 93.25 168 VAL A CA 1
ATOM 1203 C C . VAL A 1 168 ? -1.897 0.800 -0.565 1.00 93.25 168 VAL A C 1
ATOM 1205 O O . VAL A 1 168 ? -0.777 1.305 -0.638 1.00 93.25 168 VAL A O 1
ATOM 1208 N N . SER A 1 169 ? -2.200 -0.377 -1.110 1.00 92.88 169 SER A N 1
ATOM 1209 C CA . SER A 1 169 ? -1.327 -1.071 -2.059 1.00 92.88 169 SER A CA 1
ATOM 1210 C C . SER A 1 169 ? -1.832 -0.793 -3.472 1.00 92.88 169 SER A C 1
ATOM 1212 O O . SER A 1 169 ? -2.912 -1.240 -3.857 1.00 92.88 169 SER A O 1
ATOM 1214 N N . SER A 1 170 ? -1.087 0.014 -4.234 1.00 85.38 170 SER A N 1
ATOM 1215 C CA . SER A 1 170 ? -1.452 0.405 -5.603 1.00 85.38 170 SER A CA 1
ATOM 1216 C C . SER A 1 170 ? -0.210 0.733 -6.436 1.00 85.38 170 SER A C 1
ATOM 1218 O O . SER A 1 170 ? 0.776 1.247 -5.915 1.00 85.38 170 SER A O 1
ATOM 1220 N N . ARG A 1 171 ? -0.256 0.493 -7.753 1.00 81.00 171 ARG A N 1
ATOM 1221 C CA . ARG A 1 171 ? 0.825 0.863 -8.699 1.00 81.00 171 ARG A CA 1
ATOM 1222 C C . ARG A 1 171 ? 0.799 2.333 -9.095 1.00 81.00 171 ARG A C 1
ATOM 1224 O O . ARG A 1 171 ? 1.759 2.843 -9.678 1.00 81.00 171 ARG A O 1
ATOM 1231 N N . MET A 1 172 ? -0.314 2.999 -8.800 1.00 70.50 172 MET A N 1
ATOM 1232 C CA . MET A 1 172 ? -0.478 4.442 -8.907 1.00 70.50 172 MET A CA 1
ATOM 1233 C C . MET A 1 172 ? -1.089 4.966 -7.608 1.00 70.50 172 MET A C 1
ATOM 1235 O O . MET A 1 172 ? -2.291 5.248 -7.564 1.00 70.50 172 MET A O 1
ATOM 1239 N N . PRO A 1 173 ? -0.288 5.074 -6.534 1.00 58.22 173 PRO A N 1
ATOM 1240 C CA . PRO A 1 173 ? -0.767 5.634 -5.282 1.00 58.22 173 PRO A CA 1
ATOM 1241 C C . PRO A 1 173 ? -1.158 7.094 -5.503 1.00 58.22 173 PRO A C 1
ATOM 1243 O O . PRO A 1 173 ? -0.384 7.868 -6.062 1.00 58.22 173 PRO A O 1
ATOM 1246 N N . PHE A 1 174 ? -2.348 7.481 -5.055 1.00 60.22 174 PHE A N 1
ATOM 1247 C CA . PHE A 1 174 ? -2.629 8.882 -4.762 1.00 60.22 174 PHE A CA 1
ATOM 1248 C C . PHE A 1 174 ? -2.071 9.210 -3.366 1.00 60.22 174 PHE A C 1
ATOM 1250 O O . PHE A 1 174 ? -2.021 8.324 -2.516 1.00 60.22 174 PHE A O 1
ATOM 1257 N N . PHE A 1 175 ? -1.681 10.476 -3.159 1.00 54.59 175 PHE A N 1
ATOM 1258 C CA . PHE A 1 175 ? -0.745 10.996 -2.143 1.00 54.59 175 PHE A CA 1
ATOM 1259 C C . PHE A 1 175 ? 0.726 10.696 -2.484 1.00 54.59 175 PHE A C 1
ATOM 1261 O O . PHE A 1 175 ? 1.177 9.561 -2.453 1.00 54.59 175 PHE A O 1
ATOM 1268 N N . GLY A 1 176 ? 1.487 11.729 -2.859 1.00 48.91 176 GLY A N 1
ATOM 1269 C CA . GLY A 1 176 ? 2.895 11.557 -3.228 1.00 48.91 176 GLY A CA 1
ATOM 1270 C C . GLY A 1 176 ? 3.119 10.974 -4.626 1.00 48.91 176 GLY A C 1
ATOM 1271 O O . GLY A 1 176 ? 4.088 10.255 -4.821 1.00 48.91 176 GLY A O 1
ATOM 1272 N N . VAL A 1 177 ? 2.274 11.282 -5.615 1.00 54.78 177 VAL A N 1
ATOM 1273 C CA . VAL A 1 177 ? 2.626 11.029 -7.023 1.00 54.78 177 VAL A CA 1
ATOM 1274 C C . VAL A 1 177 ? 3.835 11.877 -7.409 1.00 54.78 177 VAL A C 1
ATOM 1276 O O . VAL A 1 177 ? 3.809 13.102 -7.284 1.00 54.78 177 VAL A O 1
ATOM 1279 N N . SER A 1 178 ? 4.892 11.228 -7.892 1.00 58.44 178 SER A N 1
ATOM 1280 C CA . SER A 1 178 ? 5.918 11.931 -8.651 1.00 58.44 178 SER A CA 1
ATOM 1281 C C . SER A 1 178 ? 5.329 12.389 -9.991 1.00 58.44 178 SER A C 1
ATOM 1283 O O . SER A 1 178 ? 4.475 11.717 -10.569 1.00 58.44 178 SER A O 1
ATOM 1285 N N . ALA A 1 179 ? 5.804 13.517 -10.524 1.00 64.81 179 ALA A N 1
ATOM 1286 C CA . ALA A 1 179 ? 5.533 13.900 -11.914 1.00 64.81 179 ALA A CA 1
ATOM 1287 C C . ALA A 1 179 ? 6.260 12.981 -12.923 1.00 64.81 179 ALA A C 1
ATOM 1289 O O . ALA A 1 179 ? 6.150 13.169 -14.137 1.00 64.81 179 ALA A O 1
ATOM 1290 N N . GLU A 1 180 ? 7.035 12.014 -12.427 1.00 75.56 180 GLU A N 1
ATOM 1291 C CA . GLU A 1 180 ? 7.761 11.047 -13.231 1.00 75.56 180 GLU A CA 1
ATOM 1292 C C . GLU A 1 180 ? 6.846 9.982 -13.858 1.00 75.56 180 GLU A C 1
ATOM 1294 O O . GLU A 1 180 ? 5.868 9.540 -13.251 1.00 75.56 180 GLU A O 1
ATOM 1299 N N . PRO A 1 181 ? 7.167 9.532 -15.083 1.00 81.88 181 PRO A N 1
ATOM 1300 C CA . PRO A 1 181 ? 6.424 8.466 -15.736 1.00 81.88 181 PRO A CA 1
ATOM 1301 C C . PRO A 1 181 ? 6.609 7.121 -15.020 1.00 81.88 181 PRO A C 1
ATOM 1303 O O . PRO A 1 181 ? 7.618 6.877 -14.351 1.00 81.88 181 PRO A O 1
ATOM 1306 N N . ALA A 1 182 ? 5.655 6.211 -15.242 1.00 87.62 182 ALA A N 1
ATOM 1307 C CA . ALA A 1 182 ? 5.801 4.814 -14.852 1.00 87.62 182 ALA A CA 1
ATOM 1308 C C . ALA A 1 182 ? 7.107 4.236 -15.417 1.00 87.62 182 ALA A C 1
ATOM 1310 O O . ALA A 1 182 ? 7.481 4.514 -16.560 1.00 87.62 182 ALA A O 1
ATOM 1311 N N . SER A 1 183 ? 7.822 3.476 -14.592 1.00 90.56 183 SER A N 1
ATOM 1312 C CA . SER A 1 183 ? 9.113 2.911 -14.967 1.00 90.56 183 SER A CA 1
ATOM 1313 C C . SER A 1 183 ? 9.395 1.584 -14.253 1.00 90.56 183 SER A C 1
ATOM 1315 O O . SER A 1 183 ? 8.803 1.332 -13.195 1.00 90.56 183 SER A O 1
ATOM 1317 N N . PRO A 1 184 ? 10.305 0.751 -14.795 1.00 93.06 184 PRO A N 1
ATOM 1318 C CA . PRO A 1 184 ? 10.613 -0.555 -14.227 1.00 93.06 184 PRO A CA 1
ATOM 1319 C C . PRO A 1 184 ? 11.160 -0.488 -12.798 1.00 93.06 184 PRO A C 1
ATOM 1321 O O . PRO A 1 184 ? 12.054 0.314 -12.496 1.00 93.06 184 PRO A O 1
ATOM 1324 N N . ILE A 1 185 ? 10.687 -1.411 -11.961 1.00 93.81 185 ILE A N 1
ATOM 1325 C CA . ILE A 1 185 ? 11.233 -1.726 -10.640 1.00 93.81 185 ILE A CA 1
ATOM 1326 C C . ILE A 1 185 ? 11.844 -3.133 -10.687 1.00 93.81 185 ILE A C 1
ATOM 1328 O O . ILE A 1 185 ? 11.203 -4.084 -11.123 1.00 93.81 185 ILE A O 1
ATOM 1332 N N . VAL A 1 186 ? 13.116 -3.244 -10.315 1.00 96.38 186 VAL A N 1
ATOM 1333 C CA . VAL A 1 186 ? 13.925 -4.472 -10.439 1.00 96.38 186 VAL A CA 1
ATOM 1334 C C . VAL A 1 186 ? 14.363 -4.977 -9.071 1.00 96.38 186 VAL A C 1
ATOM 1336 O O . VAL A 1 186 ? 14.534 -6.175 -8.864 1.00 96.38 186 VAL A O 1
ATOM 1339 N N . ASP A 1 187 ? 14.551 -4.060 -8.135 1.00 96.06 187 ASP A N 1
ATOM 1340 C CA . ASP A 1 187 ? 15.027 -4.321 -6.793 1.00 96.06 187 ASP A CA 1
ATOM 1341 C C . ASP A 1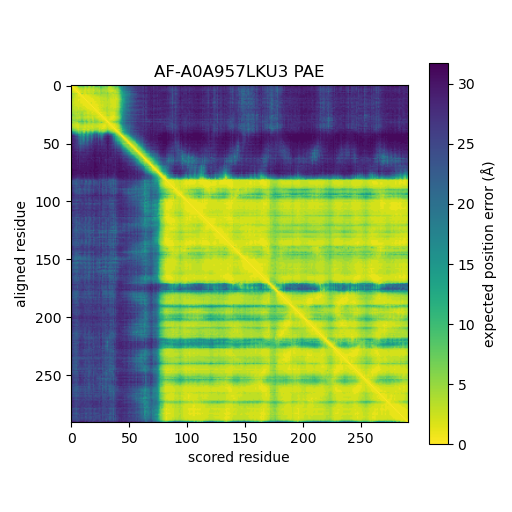 187 ? 14.483 -3.280 -5.813 1.00 96.06 187 ASP A C 1
ATOM 1343 O O . ASP A 1 187 ? 14.103 -2.167 -6.189 1.00 96.06 187 ASP A O 1
ATOM 1347 N N . VAL A 1 188 ? 14.453 -3.646 -4.536 1.00 95.38 188 VAL A N 1
ATOM 1348 C CA . VAL A 1 188 ? 14.111 -2.744 -3.434 1.00 95.38 188 VAL A CA 1
ATOM 1349 C C . VAL A 1 188 ? 15.192 -2.774 -2.366 1.00 95.38 188 VAL A C 1
ATOM 1351 O O . VAL A 1 188 ? 15.871 -3.779 -2.171 1.00 95.38 188 VAL A O 1
ATOM 1354 N N . VAL A 1 189 ? 15.358 -1.656 -1.675 1.00 94.56 189 VAL A N 1
ATOM 1355 C CA . VAL A 1 189 ? 16.272 -1.501 -0.545 1.00 94.56 189 VAL A CA 1
ATOM 1356 C C . VAL A 1 189 ? 15.503 -0.989 0.662 1.00 94.56 189 VAL A C 1
ATOM 1358 O O . VAL A 1 189 ? 14.499 -0.281 0.539 1.00 94.56 189 VAL A O 1
ATOM 1361 N N . ILE A 1 190 ? 15.982 -1.358 1.841 1.00 91.44 190 ILE A N 1
ATOM 1362 C CA . ILE A 1 190 ? 15.385 -0.956 3.108 1.00 91.44 190 ILE A CA 1
ATOM 1363 C C . ILE A 1 190 ? 15.836 0.460 3.474 1.00 91.44 190 ILE A C 1
ATOM 1365 O O . ILE A 1 190 ? 17.025 0.775 3.447 1.00 91.44 190 ILE A O 1
ATOM 1369 N N . GLY A 1 191 ? 14.867 1.316 3.794 1.00 81.06 191 GLY A N 1
ATOM 1370 C CA . GLY A 1 191 ? 15.081 2.655 4.331 1.00 81.06 191 GLY A CA 1
ATOM 1371 C C . GLY A 1 191 ? 15.260 2.632 5.849 1.00 81.06 191 GLY A C 1
ATOM 1372 O O . GLY A 1 191 ? 14.843 1.701 6.532 1.00 81.06 191 GLY A O 1
ATOM 1373 N N . SER A 1 192 ? 15.887 3.673 6.394 1.00 76.88 192 SER A N 1
ATOM 1374 C CA . SER A 1 192 ? 16.169 3.788 7.832 1.00 76.88 192 SER A CA 1
ATOM 1375 C C . SER A 1 192 ? 15.065 4.465 8.644 1.00 76.88 192 SER A C 1
ATOM 1377 O O . SER A 1 192 ? 15.167 4.515 9.868 1.00 76.88 192 SER A O 1
ATOM 1379 N N . ASP A 1 193 ? 14.048 5.031 7.993 1.00 85.94 193 ASP A N 1
ATOM 1380 C CA . ASP A 1 193 ? 13.177 6.021 8.641 1.00 85.94 193 ASP A CA 1
ATOM 1381 C C . ASP A 1 193 ? 12.045 5.378 9.459 1.00 85.94 193 ASP A C 1
ATOM 1383 O O . ASP A 1 193 ? 11.434 6.046 10.295 1.00 85.94 193 ASP A O 1
ATOM 1387 N N . VAL A 1 194 ? 11.757 4.092 9.218 1.00 89.06 194 VAL A N 1
ATOM 1388 C CA . VAL A 1 194 ? 10.733 3.312 9.936 1.00 89.06 194 VAL A CA 1
ATOM 1389 C C . VAL A 1 194 ? 11.274 1.914 10.265 1.00 89.06 19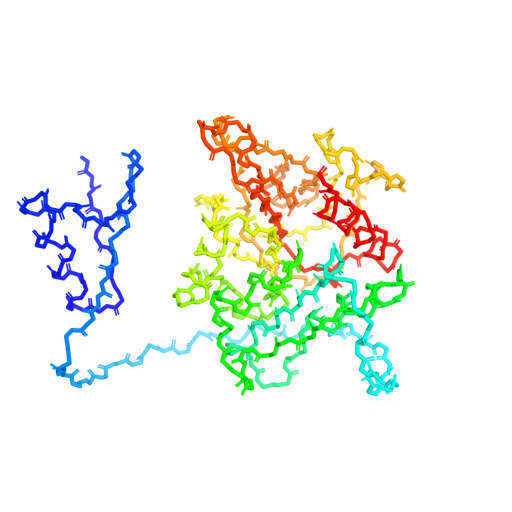4 VAL A C 1
ATOM 1391 O O . VAL A 1 194 ? 10.874 0.934 9.631 1.00 89.06 194 VAL A O 1
ATOM 1394 N N . PRO A 1 195 ? 12.228 1.792 11.208 1.00 88.25 195 PRO A N 1
ATOM 1395 C CA . PRO A 1 195 ? 12.865 0.515 11.527 1.00 88.25 195 PRO A CA 1
ATOM 1396 C C . PRO A 1 195 ? 11.865 -0.551 11.994 1.00 88.25 195 PRO A C 1
ATOM 1398 O O . PRO A 1 195 ? 12.087 -1.730 11.742 1.00 88.25 195 PRO A O 1
ATOM 1401 N N . GLU A 1 196 ? 10.744 -0.153 12.598 1.00 90.38 196 GLU A N 1
ATOM 1402 C CA . GLU A 1 196 ? 9.699 -1.062 13.083 1.00 90.38 196 GLU A CA 1
ATOM 1403 C C . GLU A 1 196 ? 9.003 -1.829 11.947 1.00 90.38 196 GLU A C 1
ATOM 1405 O O . GLU A 1 196 ? 8.484 -2.921 12.164 1.00 90.38 196 GLU A O 1
ATOM 1410 N N . LEU A 1 197 ? 8.997 -1.277 10.726 1.00 89.75 197 LEU A N 1
ATOM 1411 C CA . LEU A 1 197 ? 8.400 -1.928 9.554 1.00 89.75 197 LEU A CA 1
ATOM 1412 C C . LEU A 1 197 ? 9.339 -2.904 8.848 1.00 89.75 197 LEU A C 1
ATOM 1414 O O . LEU A 1 197 ? 8.886 -3.699 8.028 1.00 89.75 197 LEU A O 1
ATOM 1418 N N . VAL A 1 198 ? 10.639 -2.810 9.113 1.00 86.94 198 VAL A N 1
ATOM 1419 C CA . VAL A 1 198 ? 11.675 -3.492 8.326 1.00 86.94 198 VAL A CA 1
ATOM 1420 C C . VAL A 1 198 ? 12.668 -4.264 9.187 1.00 86.94 198 VAL A C 1
ATOM 1422 O O . VAL A 1 198 ? 13.707 -4.725 8.708 1.00 86.94 198 VAL A O 1
ATOM 1425 N N . GLU A 1 199 ? 12.351 -4.425 10.469 1.00 85.38 199 GLU A N 1
ATOM 1426 C CA . GLU A 1 199 ? 13.157 -5.188 11.406 1.00 85.38 199 GLU A CA 1
ATOM 1427 C C . GLU A 1 199 ? 13.313 -6.641 10.930 1.00 85.38 199 GLU A C 1
ATOM 1429 O O . GLU A 1 199 ? 12.362 -7.311 10.533 1.00 85.38 199 GLU A O 1
ATOM 1434 N N . GLY A 1 200 ? 14.551 -7.141 10.937 1.00 81.88 200 GLY A N 1
ATOM 1435 C CA . GLY A 1 200 ? 14.852 -8.508 10.503 1.00 81.88 200 GLY A CA 1
ATOM 1436 C C . GLY A 1 200 ? 14.836 -8.730 8.984 1.00 81.88 200 GLY A C 1
ATOM 1437 O O . GLY A 1 200 ? 15.024 -9.870 8.544 1.00 81.88 200 GLY A O 1
ATOM 1438 N N . ILE A 1 201 ? 14.659 -7.673 8.184 1.00 85.06 201 ILE A N 1
ATOM 1439 C CA . ILE A 1 201 ? 14.831 -7.702 6.729 1.00 85.06 201 ILE A CA 1
ATOM 1440 C C . ILE A 1 201 ? 16.292 -7.371 6.377 1.00 85.06 201 ILE A C 1
ATOM 1442 O O . ILE A 1 201 ? 16.931 -6.537 7.019 1.00 85.06 201 ILE A O 1
ATOM 1446 N N . SER A 1 202 ? 16.846 -8.055 5.370 1.00 83.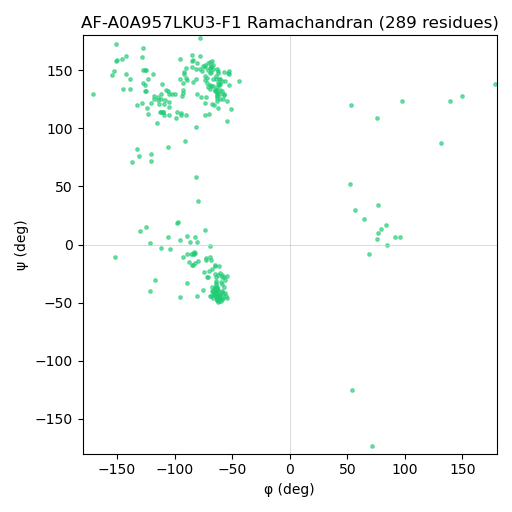19 202 SER A N 1
ATOM 1447 C CA . SER A 1 202 ? 18.213 -7.799 4.892 1.00 83.19 202 SER A CA 1
ATOM 1448 C C . SER A 1 202 ? 18.359 -6.371 4.362 1.00 83.19 202 SER A C 1
ATOM 1450 O O . SER A 1 202 ? 17.464 -5.858 3.695 1.00 83.19 202 SER A O 1
ATOM 1452 N N . SER A 1 203 ? 19.513 -5.751 4.611 1.00 81.75 203 SER A N 1
ATOM 1453 C CA . SER A 1 203 ? 19.870 -4.448 4.039 1.00 81.75 203 SER A CA 1
ATOM 1454 C C . SER A 1 203 ? 20.458 -4.541 2.626 1.00 81.75 203 SER A C 1
ATOM 1456 O O . SER A 1 203 ? 20.696 -3.511 1.995 1.00 81.75 203 SER A O 1
ATOM 1458 N N . GLU A 1 204 ? 20.713 -5.752 2.120 1.00 89.75 204 GLU A N 1
ATOM 1459 C CA . GLU A 1 204 ? 21.119 -5.954 0.727 1.00 89.75 204 GLU A CA 1
ATOM 1460 C C . GLU A 1 204 ? 19.943 -5.690 -0.231 1.00 89.75 204 GLU A C 1
ATOM 1462 O O . GLU A 1 204 ? 18.795 -5.932 0.145 1.00 89.75 204 GLU A O 1
ATOM 1467 N N . PRO A 1 205 ? 20.198 -5.229 -1.473 1.00 93.50 205 PRO A N 1
ATOM 1468 C CA . PRO A 1 205 ? 19.147 -5.080 -2.474 1.00 93.50 205 PRO A CA 1
ATOM 1469 C C . PRO A 1 205 ? 18.373 -6.384 -2.689 1.00 93.50 205 PRO A C 1
ATOM 1471 O O . PRO A 1 205 ? 18.944 -7.421 -3.033 1.00 93.50 205 PRO A O 1
ATOM 1474 N N . ILE A 1 206 ? 17.060 -6.315 -2.503 1.00 94.94 206 ILE A N 1
ATOM 1475 C CA . ILE A 1 206 ? 16.136 -7.432 -2.669 1.00 94.94 206 ILE A CA 1
ATOM 1476 C C . ILE A 1 206 ? 15.672 -7.429 -4.119 1.00 94.94 206 ILE A C 1
ATOM 1478 O O . ILE A 1 206 ? 14.953 -6.523 -4.540 1.00 94.94 206 ILE A O 1
ATOM 1482 N N . ALA A 1 207 ? 16.088 -8.433 -4.886 1.00 95.25 207 ALA A N 1
ATOM 1483 C CA . ALA A 1 207 ? 15.666 -8.587 -6.272 1.00 95.25 207 ALA A CA 1
ATOM 1484 C C . ALA A 1 207 ? 14.175 -8.946 -6.361 1.00 95.25 207 ALA A C 1
ATOM 1486 O O . ALA A 1 207 ? 13.689 -9.809 -5.629 1.00 95.25 207 ALA A O 1
ATOM 1487 N N . LEU A 1 208 ? 13.474 -8.308 -7.294 1.00 95.25 208 LEU A N 1
ATOM 1488 C CA . LEU A 1 208 ? 12.088 -8.611 -7.631 1.00 95.25 208 LEU A CA 1
ATOM 1489 C C . LEU A 1 208 ? 12.011 -9.573 -8.832 1.00 95.25 208 LEU A C 1
ATOM 1491 O O . LEU A 1 208 ? 12.969 -9.672 -9.609 1.00 95.25 208 LEU A O 1
ATOM 1495 N N . PRO A 1 209 ? 10.879 -10.280 -9.020 1.00 93.75 209 PRO A N 1
ATOM 1496 C CA . PRO A 1 209 ? 10.642 -11.095 -10.204 1.00 93.75 209 PRO A CA 1
ATOM 1497 C C . PRO A 1 209 ? 10.838 -10.320 -11.513 1.00 93.75 209 PRO A C 1
ATOM 1499 O O . PRO A 1 209 ? 10.586 -9.120 -11.610 1.00 93.75 209 PRO A O 1
ATOM 1502 N N . ALA A 1 210 ? 11.272 -11.020 -12.559 1.00 91.62 210 ALA A N 1
ATOM 1503 C CA . ALA A 1 210 ? 11.361 -10.431 -13.890 1.00 91.62 210 ALA A CA 1
ATOM 1504 C C . ALA A 1 210 ? 9.964 -10.267 -14.516 1.00 91.62 210 ALA A C 1
ATOM 1506 O O . ALA A 1 210 ? 9.057 -11.048 -14.246 1.00 91.62 210 ALA A O 1
ATOM 1507 N N . GLY A 1 211 ? 9.812 -9.289 -15.415 1.00 88.81 211 GLY A N 1
ATOM 1508 C CA . GLY A 1 211 ? 8.575 -9.103 -16.186 1.00 88.81 211 GLY A CA 1
ATOM 1509 C C . GLY A 1 211 ? 7.442 -8.396 -15.438 1.00 88.81 211 GLY A C 1
ATOM 1510 O O . GLY A 1 211 ? 6.310 -8.413 -15.918 1.00 88.81 211 GLY A O 1
ATOM 1511 N N . LEU A 1 212 ? 7.733 -7.768 -14.295 1.00 91.56 212 LEU A N 1
ATOM 1512 C CA . LEU A 1 212 ? 6.770 -6.926 -13.588 1.00 91.56 212 LEU A CA 1
ATOM 1513 C C . LEU A 1 212 ? 6.349 -5.719 -14.440 1.00 91.56 212 LEU A C 1
ATOM 1515 O O . LEU A 1 212 ? 7.162 -5.199 -15.214 1.00 91.56 212 LEU A O 1
ATOM 1519 N N . PRO A 1 213 ? 5.095 -5.255 -14.306 1.00 89.44 213 PRO A N 1
ATOM 1520 C CA . PRO A 1 213 ? 4.651 -4.057 -14.994 1.00 89.44 213 PRO A CA 1
ATOM 1521 C C . PRO A 1 213 ? 5.352 -2.816 -14.434 1.00 89.44 213 PRO A C 1
ATOM 1523 O O . PRO A 1 213 ? 5.697 -2.747 -13.253 1.00 89.44 213 PRO A O 1
ATOM 1526 N N . ASP A 1 214 ? 5.490 -1.797 -15.278 1.00 89.62 214 ASP A N 1
ATOM 1527 C CA . ASP A 1 214 ? 6.003 -0.499 -14.853 1.00 89.62 214 ASP A CA 1
ATOM 1528 C C . ASP A 1 214 ? 5.103 0.123 -13.772 1.00 89.62 214 ASP A C 1
ATOM 1530 O O . ASP A 1 214 ? 3.869 0.034 -13.819 1.00 89.62 214 ASP A O 1
ATOM 1534 N N . VAL A 1 215 ? 5.742 0.784 -12.807 1.00 87.62 215 VAL A N 1
ATOM 1535 C CA . VAL A 1 215 ? 5.093 1.439 -11.664 1.00 87.62 215 VAL A CA 1
ATOM 1536 C C . VAL A 1 215 ? 5.466 2.912 -11.608 1.00 87.62 215 VAL A C 1
ATOM 1538 O O . VAL A 1 215 ? 6.614 3.284 -11.882 1.00 87.62 215 VAL A O 1
ATOM 1541 N N . VAL A 1 216 ? 4.514 3.766 -11.234 1.00 86.00 216 VAL A N 1
ATOM 1542 C CA . VAL A 1 216 ? 4.773 5.202 -11.056 1.00 86.00 216 VAL A CA 1
ATOM 1543 C C . VAL A 1 216 ? 5.596 5.400 -9.778 1.00 86.00 216 VAL A C 1
ATOM 1545 O O . VAL A 1 216 ? 5.217 4.872 -8.732 1.00 86.00 216 VAL A O 1
ATOM 1548 N N . PRO A 1 217 ? 6.748 6.095 -9.829 1.00 86.06 217 PRO A N 1
ATOM 1549 C CA . PRO A 1 217 ? 7.523 6.386 -8.629 1.00 86.06 217 PRO A CA 1
ATOM 1550 C C . PRO A 1 217 ? 6.722 7.233 -7.636 1.00 86.06 217 PRO A C 1
ATOM 1552 O O . PRO A 1 217 ? 6.065 8.205 -8.018 1.00 86.06 217 PRO A O 1
ATOM 1555 N N . LEU A 1 218 ? 6.811 6.883 -6.352 1.00 83.19 218 LEU A N 1
ATOM 1556 C CA . LEU A 1 218 ? 6.375 7.775 -5.284 1.00 83.19 218 LEU A CA 1
ATOM 1557 C C . LEU A 1 218 ? 7.295 9.003 -5.237 1.00 83.19 218 LEU A C 1
ATOM 1559 O O . LEU A 1 218 ? 8.450 8.952 -5.661 1.00 83.19 218 LEU A O 1
ATOM 1563 N N . ASN A 1 219 ? 6.777 10.116 -4.731 1.00 78.75 219 ASN A N 1
ATOM 1564 C CA . ASN A 1 219 ? 7.510 11.361 -4.594 1.00 78.75 219 ASN A CA 1
ATOM 1565 C C . ASN A 1 219 ? 8.639 11.174 -3.573 1.00 78.75 219 ASN A C 1
ATOM 1567 O O . ASN A 1 219 ? 8.393 10.862 -2.409 1.00 78.75 219 ASN A O 1
ATOM 1571 N N . SER A 1 220 ? 9.870 11.380 -4.032 1.00 71.56 220 SER A N 1
ATOM 1572 C CA . SER A 1 220 ? 11.086 11.247 -3.232 1.00 71.56 220 SER A CA 1
ATOM 1573 C C . SER A 1 220 ? 11.244 12.334 -2.171 1.00 71.56 220 SER A C 1
ATOM 1575 O O . SER A 1 220 ? 11.914 12.080 -1.172 1.00 71.56 220 SER A O 1
ATOM 1577 N N . ASP A 1 221 ? 10.596 13.486 -2.366 1.00 70.69 221 ASP A N 1
ATOM 1578 C CA . ASP A 1 221 ? 10.656 14.653 -1.486 1.00 70.69 221 ASP A CA 1
ATOM 1579 C C . ASP A 1 221 ? 9.248 15.000 -0.963 1.00 70.69 221 ASP A C 1
ATOM 1581 O O . ASP A 1 221 ? 8.629 15.976 -1.406 1.00 70.69 221 ASP A O 1
ATOM 1585 N N . PRO A 1 222 ? 8.678 14.193 -0.049 1.00 67.00 222 PRO A N 1
ATOM 1586 C CA . PRO A 1 222 ? 7.432 14.562 0.608 1.00 67.00 222 PRO A CA 1
ATOM 1587 C C . PRO A 1 222 ? 7.638 15.822 1.461 1.00 67.00 222 PRO A C 1
ATOM 1589 O O . PRO A 1 222 ? 8.696 16.023 2.060 1.00 67.00 222 PRO A O 1
ATOM 1592 N N . GLU A 1 223 ? 6.619 16.682 1.535 1.00 63.94 223 GLU A N 1
ATOM 1593 C CA . GLU A 1 223 ? 6.696 17.902 2.343 1.00 63.94 223 GLU A CA 1
ATOM 1594 C C . GLU A 1 223 ? 7.004 17.561 3.814 1.00 63.94 223 GLU A C 1
ATOM 1596 O O . GLU A 1 223 ? 6.284 16.752 4.408 1.00 63.94 223 GLU A O 1
ATOM 1601 N N . PRO A 1 224 ? 8.017 18.185 4.448 1.00 61.25 224 PRO A N 1
ATOM 1602 C CA . PRO A 1 224 ? 8.416 17.854 5.820 1.00 61.25 224 PRO A CA 1
ATOM 1603 C C . PRO A 1 224 ? 7.290 17.985 6.859 1.00 61.25 224 PRO A C 1
ATOM 1605 O O . PRO A 1 224 ? 7.285 17.277 7.862 1.00 61.25 224 PRO A O 1
ATOM 1608 N N . SER A 1 225 ? 6.320 18.869 6.611 1.00 60.28 225 SER A N 1
ATOM 1609 C CA . SER A 1 225 ? 5.125 19.083 7.441 1.00 60.28 225 SER A CA 1
ATOM 1610 C C . SER A 1 225 ? 4.179 17.879 7.488 1.00 60.28 225 SER A C 1
ATOM 1612 O O . SER A 1 225 ? 3.357 17.791 8.393 1.00 60.28 225 SER A O 1
ATOM 1614 N N . THR A 1 226 ? 4.287 16.944 6.541 1.00 64.38 226 THR A N 1
ATOM 1615 C CA . THR A 1 226 ? 3.400 15.773 6.451 1.00 64.38 226 THR A CA 1
ATOM 1616 C C . THR A 1 226 ? 3.803 14.625 7.377 1.00 64.38 226 THR A C 1
ATOM 1618 O O . THR A 1 226 ? 3.076 13.638 7.468 1.00 64.38 226 THR A O 1
ATOM 1621 N N . GLY A 1 227 ? 4.965 14.714 8.040 1.00 70.06 227 GLY A N 1
ATOM 1622 C CA . GLY A 1 227 ? 5.478 13.630 8.885 1.00 70.06 227 GLY A CA 1
ATOM 1623 C C . GLY A 1 227 ? 5.806 12.350 8.107 1.00 70.06 227 GLY A C 1
ATOM 1624 O O . GLY A 1 227 ? 5.823 11.266 8.691 1.00 70.06 227 GLY A O 1
ATOM 1625 N N . ALA A 1 228 ? 6.029 12.460 6.793 1.00 82.81 228 ALA A N 1
ATOM 1626 C CA . ALA A 1 228 ? 6.309 11.323 5.930 1.00 82.81 228 ALA A CA 1
ATOM 1627 C C . ALA A 1 228 ? 7.623 10.629 6.316 1.00 82.81 228 ALA A C 1
ATOM 1629 O O . ALA A 1 228 ? 8.667 11.272 6.439 1.00 82.81 228 ALA A O 1
ATOM 1630 N N . ARG A 1 229 ? 7.578 9.304 6.451 1.00 88.06 229 ARG A N 1
ATOM 1631 C CA . ARG A 1 229 ? 8.742 8.451 6.719 1.00 88.06 229 ARG A CA 1
ATOM 1632 C C . ARG A 1 229 ? 8.812 7.325 5.698 1.00 88.06 229 ARG A C 1
ATOM 1634 O O . ARG A 1 229 ? 7.785 6.752 5.333 1.00 88.06 229 ARG A O 1
ATOM 1641 N N . ILE A 1 230 ? 10.015 7.008 5.226 1.00 89.75 230 ILE A N 1
ATOM 1642 C CA . ILE A 1 230 ? 10.226 6.070 4.120 1.00 89.75 230 ILE A CA 1
ATOM 1643 C C . ILE A 1 230 ? 10.860 4.780 4.648 1.00 89.75 230 ILE A C 1
ATOM 1645 O O . ILE A 1 230 ? 12.001 4.758 5.107 1.00 89.75 230 ILE A O 1
ATOM 1649 N N . ALA A 1 231 ? 10.107 3.686 4.563 1.00 92.56 231 ALA A N 1
ATOM 1650 C CA . ALA A 1 231 ? 10.524 2.372 5.046 1.00 92.56 231 ALA A CA 1
ATOM 1651 C C . ALA A 1 231 ? 11.267 1.565 3.973 1.00 92.56 231 ALA A C 1
ATOM 1653 O O . ALA A 1 231 ? 12.172 0.799 4.285 1.00 92.56 231 ALA A O 1
ATOM 1654 N N . MET A 1 232 ? 10.908 1.732 2.697 1.00 93.81 232 MET A N 1
ATOM 1655 C CA . MET A 1 232 ? 11.543 1.025 1.580 1.00 93.81 232 MET A CA 1
ATOM 1656 C C . MET A 1 232 ? 11.661 1.940 0.366 1.00 93.81 232 MET A C 1
ATOM 1658 O O . MET A 1 232 ? 10.783 2.771 0.118 1.00 93.81 232 MET A O 1
ATOM 1662 N N . ARG A 1 233 ? 12.724 1.751 -0.416 1.00 93.81 233 ARG A N 1
ATOM 1663 C CA . ARG A 1 233 ? 13.010 2.488 -1.652 1.00 93.81 233 ARG A CA 1
ATOM 1664 C C . ARG A 1 233 ? 13.289 1.533 -2.800 1.00 93.81 233 ARG A C 1
ATOM 1666 O O . ARG A 1 233 ? 13.619 0.368 -2.591 1.00 93.81 233 ARG A O 1
ATOM 1673 N N . ARG A 1 234 ? 13.188 2.041 -4.022 1.00 94.00 234 ARG A N 1
ATOM 1674 C CA . ARG A 1 234 ? 13.688 1.366 -5.217 1.00 94.00 234 ARG A CA 1
ATOM 1675 C C . ARG A 1 234 ? 15.201 1.228 -5.117 1.00 94.00 234 ARG A C 1
ATOM 1677 O O . ARG A 1 234 ? 15.882 2.186 -4.752 1.00 94.00 234 ARG A O 1
ATOM 1684 N N . GLY A 1 235 ? 15.706 0.049 -5.447 1.00 94.44 235 GLY A N 1
ATOM 1685 C CA . GLY A 1 235 ? 17.128 -0.242 -5.411 1.00 94.44 235 GLY A CA 1
ATOM 1686 C C . GLY A 1 235 ? 17.899 0.319 -6.613 1.00 94.44 235 GLY A C 1
ATOM 1687 O O . GLY A 1 235 ? 17.326 0.932 -7.522 1.00 94.44 235 GLY A O 1
ATOM 1688 N N . PRO A 1 236 ? 19.228 0.130 -6.621 1.00 94.19 236 PRO A N 1
ATOM 1689 C CA . PRO A 1 236 ? 20.121 0.698 -7.627 1.00 94.19 236 PRO A CA 1
ATOM 1690 C C . PRO A 1 236 ? 19.939 0.121 -9.039 1.00 94.19 236 PRO A C 1
ATOM 1692 O O . PRO A 1 236 ? 20.358 0.764 -10.005 1.00 94.19 236 PRO A O 1
ATOM 1695 N N . ALA A 1 237 ? 19.355 -1.074 -9.193 1.00 94.94 237 ALA A N 1
ATOM 1696 C CA . ALA A 1 237 ? 19.077 -1.648 -10.512 1.00 94.94 237 ALA A CA 1
ATOM 1697 C C . ALA A 1 237 ? 17.775 -1.110 -11.137 1.00 94.94 237 ALA A C 1
ATOM 1699 O O . ALA A 1 237 ? 17.559 -1.254 -12.345 1.00 94.94 237 ALA A O 1
ATOM 1700 N N . SER A 1 238 ? 16.920 -0.477 -10.334 1.00 94.31 238 SER A N 1
ATOM 1701 C CA . SER A 1 238 ? 15.628 0.065 -10.750 1.00 94.31 238 SER A CA 1
ATOM 1702 C C . SER A 1 238 ? 15.739 1.427 -11.446 1.00 94.31 238 SER A C 1
ATOM 1704 O O . SER A 1 238 ? 16.683 2.197 -11.252 1.00 94.31 238 SER A O 1
ATOM 1706 N N . LYS A 1 239 ? 14.737 1.770 -12.266 1.00 91.94 239 LYS A N 1
ATOM 1707 C CA . LYS A 1 239 ? 14.558 3.153 -12.740 1.00 91.94 239 LYS A CA 1
ATOM 1708 C C . LYS A 1 239 ? 13.921 3.999 -11.636 1.00 91.94 239 LYS A C 1
ATOM 1710 O O . LYS A 1 239 ? 13.172 3.474 -10.813 1.00 91.94 239 LYS A O 1
ATOM 1715 N N . ALA A 1 240 ? 14.234 5.299 -11.643 1.00 88.44 240 ALA A N 1
ATOM 1716 C CA . ALA A 1 240 ? 13.958 6.201 -10.522 1.00 88.44 240 ALA A CA 1
ATOM 1717 C C . ALA A 1 240 ? 14.522 5.630 -9.205 1.00 88.44 240 ALA A C 1
ATOM 1719 O O . ALA A 1 240 ? 13.799 5.446 -8.230 1.00 88.44 240 ALA A O 1
ATOM 1720 N N . GLY A 1 241 ? 15.811 5.262 -9.214 1.00 88.44 241 GLY A N 1
ATOM 1721 C CA . GLY A 1 241 ? 16.492 4.735 -8.028 1.00 88.44 241 GLY A CA 1
ATOM 1722 C C . GLY A 1 241 ? 16.330 5.676 -6.834 1.00 88.44 241 GLY A C 1
ATOM 1723 O O . GLY A 1 241 ? 16.243 6.890 -7.018 1.00 88.44 241 GLY A O 1
ATOM 1724 N N . GLU A 1 242 ? 16.255 5.107 -5.631 1.00 89.06 242 GLU A N 1
ATOM 1725 C CA . GLU A 1 242 ? 15.944 5.800 -4.370 1.00 89.06 242 GLU A CA 1
ATOM 1726 C C . GLU A 1 242 ? 14.504 6.317 -4.227 1.00 89.06 242 GLU A C 1
ATOM 1728 O O . GLU A 1 242 ? 14.122 6.717 -3.120 1.00 89.06 242 GLU A O 1
ATOM 1733 N N . ALA A 1 243 ? 13.674 6.277 -5.278 1.00 90.44 243 ALA A N 1
ATOM 1734 C CA . ALA A 1 243 ? 12.267 6.637 -5.138 1.00 90.44 243 ALA A CA 1
ATOM 1735 C C . ALA A 1 243 ? 11.590 5.721 -4.103 1.00 90.44 243 ALA A C 1
ATOM 1737 O O . ALA A 1 243 ? 11.878 4.518 -4.069 1.00 90.44 243 ALA A O 1
ATOM 1738 N N . PRO A 1 244 ? 10.700 6.242 -3.248 1.00 90.62 244 PRO A N 1
ATOM 1739 C CA . PRO A 1 244 ? 10.055 5.430 -2.234 1.00 90.62 244 PRO A CA 1
ATOM 1740 C C . PRO A 1 244 ? 9.195 4.320 -2.839 1.00 90.62 244 PRO A C 1
ATOM 1742 O O . PRO A 1 244 ? 8.638 4.441 -3.933 1.00 90.62 244 PRO A O 1
ATOM 1745 N N . VAL A 1 245 ? 9.082 3.231 -2.090 1.00 91.69 245 VAL A N 1
ATOM 1746 C CA . VAL A 1 245 ? 8.214 2.089 -2.395 1.00 91.69 245 VAL A CA 1
ATOM 1747 C C . VAL A 1 245 ? 7.227 1.868 -1.257 1.00 91.69 245 VAL A C 1
ATOM 1749 O O . VAL A 1 245 ? 6.056 1.621 -1.523 1.00 91.69 245 VAL A O 1
ATOM 1752 N N . LEU A 1 246 ? 7.679 2.016 -0.009 1.00 92.50 246 LEU A N 1
ATOM 1753 C CA . LEU A 1 246 ? 6.838 1.972 1.183 1.00 92.50 246 LEU A CA 1
ATOM 1754 C C . LEU A 1 246 ? 7.027 3.261 1.980 1.00 92.50 246 LEU A C 1
ATOM 1756 O O . LEU A 1 246 ? 8.131 3.544 2.454 1.00 92.50 246 LEU A O 1
ATOM 1760 N N . MET A 1 247 ? 5.953 4.032 2.120 1.00 90.25 247 MET A N 1
ATOM 1761 C CA . MET A 1 247 ? 5.929 5.289 2.869 1.00 90.25 247 MET A CA 1
ATOM 1762 C C . MET A 1 247 ? 4.834 5.273 3.920 1.00 90.25 247 MET A C 1
ATOM 1764 O O . MET A 1 247 ? 3.785 4.668 3.720 1.00 90.25 247 MET A O 1
ATOM 1768 N N . VAL A 1 248 ? 5.061 5.992 5.012 1.00 90.19 248 VAL A N 1
ATOM 1769 C CA . VAL A 1 248 ? 4.087 6.181 6.081 1.00 90.19 248 VAL A CA 1
ATOM 1770 C C . VAL A 1 248 ? 3.892 7.664 6.345 1.00 90.19 248 VAL A C 1
ATOM 1772 O O . VAL A 1 248 ? 4.864 8.405 6.446 1.00 90.19 248 VAL A O 1
ATOM 1775 N N . TYR A 1 249 ? 2.641 8.063 6.522 1.00 87.38 249 TYR A N 1
ATOM 1776 C CA . TYR A 1 249 ? 2.208 9.372 6.986 1.00 87.38 249 TYR A CA 1
ATOM 1777 C C . TYR A 1 249 ? 1.437 9.213 8.295 1.00 87.38 249 TYR A C 1
ATOM 1779 O O . TYR A 1 249 ? 0.737 8.217 8.499 1.00 87.38 249 TYR A O 1
ATOM 1787 N N . SER A 1 250 ? 1.557 10.209 9.165 1.00 85.31 250 SER A N 1
ATOM 1788 C CA . SER A 1 250 ? 0.860 10.285 10.448 1.00 85.31 250 SER A CA 1
ATOM 1789 C C . SER A 1 250 ? 0.384 11.715 10.665 1.00 85.31 250 SER A C 1
ATOM 1791 O O . SER A 1 250 ? 1.102 12.659 10.329 1.00 85.31 250 SER A O 1
ATOM 1793 N N . ASP A 1 251 ? -0.801 11.880 11.247 1.00 82.25 251 ASP A N 1
ATOM 1794 C CA . ASP A 1 251 ? -1.314 13.196 11.640 1.00 82.25 251 ASP A CA 1
ATOM 1795 C C . ASP A 1 251 ? -0.768 13.687 12.992 1.00 82.25 251 ASP A C 1
ATOM 1797 O O . ASP A 1 251 ? -1.168 14.744 13.467 1.00 82.25 251 ASP A O 1
ATOM 1801 N N . GLU A 1 252 ? 0.185 12.967 13.596 1.00 81.25 252 GLU A N 1
ATOM 1802 C CA . GLU A 1 252 ? 0.760 13.269 14.918 1.00 81.25 252 GLU A CA 1
ATOM 1803 C C . GLU A 1 252 ? 1.322 14.693 15.063 1.00 81.25 252 GLU A C 1
ATOM 1805 O O . GLU A 1 252 ? 1.361 15.234 16.166 1.00 81.25 252 GLU A O 1
ATOM 1810 N N . ASN A 1 253 ? 1.753 15.300 13.953 1.00 75.31 253 ASN A N 1
ATOM 1811 C CA . ASN A 1 253 ? 2.330 16.645 13.919 1.00 75.31 253 ASN A CA 1
ATOM 1812 C C . ASN A 1 253 ? 1.302 17.736 13.569 1.00 75.31 253 ASN A C 1
ATOM 1814 O O . ASN A 1 253 ? 1.685 18.891 13.381 1.00 75.31 253 ASN A O 1
ATOM 1818 N N . PHE A 1 254 ? 0.022 17.386 13.418 1.00 76.94 254 PHE A N 1
ATOM 1819 C CA . PHE A 1 254 ? -1.034 18.334 13.068 1.00 76.94 254 PHE A CA 1
ATOM 1820 C C . PHE A 1 254 ? -1.550 19.039 14.329 1.00 76.94 254 PHE A C 1
ATOM 1822 O O . PHE A 1 254 ? -1.416 18.525 15.438 1.00 76.94 254 PHE A O 1
ATOM 1829 N N . ASP A 1 255 ? -2.172 20.211 14.165 1.00 76.19 255 ASP A N 1
ATOM 1830 C CA . ASP A 1 255 ? -2.693 21.001 15.294 1.00 76.19 255 ASP A CA 1
ATOM 1831 C C . ASP A 1 255 ? -3.750 20.234 16.120 1.00 76.19 255 ASP A C 1
ATOM 1833 O O . ASP A 1 255 ? -3.843 20.408 17.336 1.00 76.19 255 ASP A O 1
ATOM 1837 N N . GLU A 1 256 ? -4.530 19.367 15.465 1.00 78.69 256 GLU A N 1
ATOM 1838 C CA . GLU A 1 256 ? -5.552 18.508 16.075 1.00 78.69 256 GLU A CA 1
ATOM 1839 C C . GLU A 1 256 ? -5.403 17.060 15.560 1.00 78.69 256 GLU A C 1
ATOM 1841 O O . GLU A 1 256 ? -6.098 16.671 14.614 1.00 78.69 256 GLU A O 1
ATOM 1846 N N . PRO A 1 257 ? -4.492 16.252 16.140 1.00 82.56 257 PRO A N 1
ATOM 1847 C CA . PRO A 1 257 ? -4.266 14.881 15.695 1.00 82.56 257 PRO A CA 1
ATOM 1848 C C . PRO A 1 2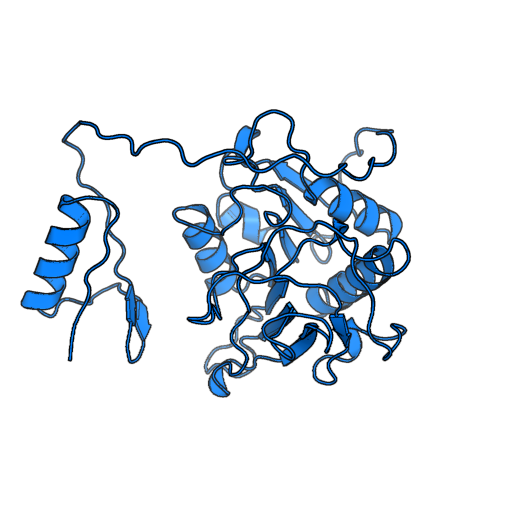57 ? -5.474 13.999 16.035 1.00 82.56 257 PRO A C 1
ATOM 1850 O O . PRO A 1 257 ? -5.991 14.022 17.156 1.00 82.56 257 PRO A O 1
ATOM 1853 N N . LYS A 1 258 ? -5.915 13.195 15.068 1.00 85.00 258 LYS A N 1
ATOM 1854 C CA . LYS A 1 258 ? -6.991 12.202 15.201 1.00 85.00 258 LYS A CA 1
ATOM 1855 C C . LYS A 1 258 ? -6.457 10.772 15.296 1.00 85.00 258 LYS A C 1
ATOM 1857 O O . LYS A 1 258 ? -7.253 9.857 15.493 1.00 85.00 258 LYS A O 1
ATOM 1862 N N . GLY A 1 259 ? -5.143 10.576 15.166 1.00 84.50 259 GLY A N 1
ATOM 1863 C CA . GLY A 1 259 ? -4.505 9.260 15.150 1.00 84.50 259 GLY A CA 1
ATOM 1864 C C . GLY A 1 259 ? -4.520 8.599 13.771 1.00 84.50 259 GLY A C 1
ATOM 1865 O O . GLY A 1 259 ? -4.308 7.387 13.674 1.00 84.50 259 GLY A O 1
ATOM 1866 N N . ALA A 1 260 ? -4.775 9.374 12.711 1.00 88.06 260 ALA A N 1
ATOM 1867 C CA . ALA A 1 260 ? -4.766 8.872 11.346 1.00 88.06 260 ALA A CA 1
ATOM 1868 C C . ALA A 1 260 ? -3.356 8.413 10.954 1.00 88.06 260 ALA A C 1
ATOM 1870 O O . ALA A 1 260 ? -2.371 9.139 11.115 1.00 88.06 260 ALA A O 1
ATOM 1871 N N . LYS A 1 261 ? -3.272 7.218 10.368 1.00 90.88 261 LYS A N 1
ATOM 1872 C CA . LYS A 1 261 ? -2.047 6.688 9.761 1.00 90.88 261 LYS A CA 1
ATOM 1873 C C . LYS A 1 261 ? -2.345 6.298 8.322 1.00 90.88 261 LYS A C 1
ATOM 1875 O O . LYS A 1 261 ? -3.318 5.594 8.066 1.00 90.88 261 LYS A O 1
ATOM 1880 N N . LEU A 1 262 ? -1.496 6.711 7.391 1.00 90.44 262 LEU A N 1
ATOM 1881 C CA . LEU A 1 262 ? -1.566 6.283 5.997 1.00 90.44 262 LEU A CA 1
ATOM 1882 C C . LEU A 1 262 ? -0.264 5.589 5.624 1.00 90.44 262 LEU A C 1
ATOM 1884 O O . LEU A 1 262 ? 0.799 6.192 5.684 1.00 90.44 262 LEU A O 1
ATOM 1888 N N . MET A 1 263 ? -0.351 4.340 5.192 1.00 92.88 263 MET A N 1
ATOM 1889 C CA . MET A 1 263 ? 0.765 3.592 4.636 1.00 92.88 263 MET A CA 1
ATOM 1890 C C . MET A 1 263 ? 0.554 3.418 3.133 1.00 92.88 263 MET A C 1
ATOM 1892 O O . MET A 1 263 ? -0.443 2.844 2.707 1.00 92.88 263 MET A O 1
ATOM 1896 N N . LEU A 1 264 ? 1.486 3.901 2.320 1.00 91.62 264 LEU A N 1
ATOM 1897 C CA . LEU A 1 264 ? 1.458 3.745 0.870 1.00 91.62 264 LEU A CA 1
ATOM 1898 C C . LEU A 1 264 ? 2.477 2.704 0.450 1.00 91.62 264 LEU A C 1
ATOM 1900 O O . LEU A 1 264 ? 3.669 2.876 0.702 1.00 91.62 264 LEU A O 1
ATOM 1904 N N . PHE A 1 265 ? 2.010 1.671 -0.238 1.00 93.25 265 PHE A N 1
ATOM 1905 C CA . PHE A 1 265 ? 2.852 0.667 -0.858 1.00 93.25 265 PHE A CA 1
ATOM 1906 C C . PHE A 1 265 ? 2.682 0.736 -2.378 1.00 93.25 265 PHE A C 1
ATOM 1908 O O . PHE A 1 265 ? 1.663 0.329 -2.931 1.00 93.25 265 PHE A O 1
ATOM 1915 N N . GLY A 1 266 ? 3.681 1.311 -3.052 1.00 90.38 266 GLY A N 1
ATOM 1916 C CA . GLY A 1 266 ? 3.667 1.637 -4.486 1.00 90.38 266 GLY A CA 1
ATOM 1917 C C . GLY A 1 266 ? 3.808 0.440 -5.433 1.00 90.38 266 GLY A C 1
ATOM 1918 O O . GLY A 1 266 ? 4.108 0.612 -6.615 1.00 90.38 266 GLY A O 1
ATOM 1919 N N . MET A 1 267 ? 3.672 -0.773 -4.906 1.00 91.75 267 MET A N 1
ATOM 1920 C CA . MET A 1 267 ? 3.779 -2.038 -5.621 1.00 91.75 267 MET A CA 1
ATOM 1921 C C . MET A 1 267 ? 2.907 -3.092 -4.935 1.00 91.75 267 MET A C 1
ATOM 1923 O O . MET A 1 267 ? 2.365 -2.851 -3.855 1.00 91.75 267 MET A O 1
ATOM 1927 N N . SER A 1 268 ? 2.779 -4.258 -5.565 1.00 93.38 268 SER A N 1
ATOM 1928 C CA . SER A 1 268 ? 2.027 -5.373 -4.992 1.00 93.38 268 SER A CA 1
ATOM 1929 C C . SER A 1 268 ? 2.857 -6.158 -3.983 1.00 93.38 268 SER A C 1
ATOM 1931 O O . SER A 1 268 ? 4.043 -6.420 -4.205 1.00 93.38 268 SER A O 1
ATOM 1933 N N . ILE A 1 269 ? 2.208 -6.609 -2.908 1.00 94.06 269 ILE A N 1
ATOM 1934 C CA . ILE A 1 269 ? 2.826 -7.514 -1.925 1.00 94.06 269 ILE A CA 1
ATOM 1935 C C . ILE A 1 269 ? 3.174 -8.871 -2.536 1.00 94.06 269 ILE A C 1
ATOM 1937 O O . ILE A 1 269 ? 4.157 -9.488 -2.137 1.00 94.06 269 ILE A O 1
ATOM 1941 N N . ALA A 1 270 ? 2.437 -9.284 -3.570 1.00 93.19 270 ALA A N 1
ATOM 1942 C CA . ALA A 1 270 ? 2.669 -10.527 -4.298 1.00 93.19 270 ALA A CA 1
ATOM 1943 C C . ALA A 1 270 ? 3.963 -10.523 -5.131 1.00 93.19 270 ALA A C 1
ATOM 1945 O O . ALA A 1 270 ? 4.347 -11.556 -5.670 1.00 93.19 270 ALA A O 1
ATOM 1946 N N . TRP A 1 271 ? 4.620 -9.371 -5.291 1.00 94.50 271 TRP A N 1
ATOM 1947 C CA . TRP A 1 271 ? 5.881 -9.271 -6.031 1.00 94.50 271 TRP A CA 1
ATOM 1948 C C . TRP A 1 271 ? 7.110 -9.416 -5.137 1.00 94.50 271 TRP A C 1
ATOM 1950 O O . TRP A 1 271 ? 8.224 -9.510 -5.649 1.00 94.50 271 TRP A O 1
ATOM 1960 N N . LEU A 1 272 ? 6.934 -9.383 -3.815 1.00 93.56 272 LEU A N 1
ATOM 1961 C CA . LEU A 1 272 ? 8.033 -9.623 -2.891 1.00 93.56 272 LEU A CA 1
ATOM 1962 C C . LEU A 1 272 ? 8.363 -11.122 -2.834 1.00 93.56 272 LEU A C 1
ATOM 1964 O O . LEU A 1 272 ? 7.480 -11.950 -3.054 1.00 93.56 272 LEU A O 1
ATOM 1968 N N . PRO A 1 273 ? 9.613 -11.486 -2.500 1.00 90.69 273 PRO A N 1
ATOM 1969 C CA . PRO A 1 273 ? 9.969 -12.869 -2.206 1.00 90.69 273 PRO A CA 1
ATOM 1970 C C . PRO A 1 273 ? 9.076 -13.499 -1.125 1.00 90.69 273 PRO A C 1
ATOM 1972 O O . PRO A 1 273 ? 8.660 -12.824 -0.177 1.00 90.69 273 PRO A O 1
ATOM 1975 N N . ASP A 1 274 ? 8.838 -14.807 -1.239 1.00 85.81 274 ASP A N 1
ATOM 1976 C CA . ASP A 1 274 ? 7.920 -15.568 -0.375 1.00 85.81 274 ASP A CA 1
ATOM 1977 C C . ASP A 1 274 ? 8.278 -15.513 1.120 1.00 85.81 274 ASP A C 1
ATOM 1979 O O . ASP A 1 274 ? 7.412 -15.675 1.976 1.00 85.81 274 ASP A O 1
ATOM 1983 N N . ASP A 1 275 ? 9.548 -15.293 1.460 1.00 87.12 275 ASP A N 1
ATOM 1984 C CA . ASP A 1 275 ? 10.021 -15.163 2.840 1.00 87.12 275 ASP A CA 1
ATOM 1985 C C . ASP A 1 275 ? 9.925 -13.730 3.385 1.00 87.12 275 ASP A C 1
ATOM 1987 O O . ASP A 1 275 ? 10.016 -13.520 4.600 1.00 87.12 275 ASP A O 1
ATOM 1991 N N . LEU A 1 276 ? 9.734 -12.749 2.499 1.00 91.38 276 LEU A N 1
ATOM 1992 C CA . LEU A 1 276 ? 9.670 -11.333 2.830 1.00 91.38 276 LEU A CA 1
ATOM 1993 C C . LEU A 1 276 ? 8.236 -10.845 3.028 1.00 91.38 276 LEU A C 1
ATOM 1995 O O . LEU A 1 276 ? 7.972 -10.143 4.003 1.00 91.38 276 LEU A O 1
ATOM 1999 N N . ALA A 1 277 ? 7.314 -11.221 2.136 1.00 92.19 277 ALA A N 1
ATOM 2000 C CA . ALA A 1 277 ? 5.918 -10.790 2.219 1.00 92.19 277 ALA A CA 1
ATOM 2001 C C . ALA A 1 277 ? 5.261 -11.107 3.583 1.00 92.19 277 ALA A C 1
ATOM 2003 O O . ALA A 1 277 ? 4.663 -10.196 4.157 1.00 92.19 277 ALA A O 1
ATOM 2004 N N . PRO A 1 278 ? 5.412 -12.318 4.169 1.00 93.19 278 PRO A N 1
ATOM 2005 C CA . PRO A 1 278 ? 4.841 -12.621 5.481 1.00 93.19 278 PRO A CA 1
ATOM 2006 C C . PRO A 1 278 ? 5.398 -11.729 6.593 1.00 93.19 278 PRO A C 1
ATOM 2008 O O . PRO A 1 278 ? 4.629 -11.185 7.381 1.00 93.19 278 PRO A O 1
ATOM 2011 N N . LYS A 1 279 ? 6.724 -11.534 6.621 1.00 92.88 279 LYS A N 1
ATOM 2012 C CA . LYS A 1 279 ? 7.389 -10.694 7.628 1.00 92.88 279 LYS A CA 1
ATOM 2013 C C . LYS A 1 279 ? 6.932 -9.247 7.532 1.00 92.88 279 LYS A C 1
ATOM 2015 O O . LYS A 1 279 ? 6.612 -8.637 8.543 1.00 92.88 279 LYS A O 1
ATOM 2020 N N . LEU A 1 280 ? 6.870 -8.709 6.313 1.00 94.62 280 LEU A N 1
ATOM 2021 C CA . LEU A 1 280 ? 6.435 -7.336 6.107 1.00 94.62 280 LEU A CA 1
ATOM 2022 C C . LEU A 1 280 ? 4.980 -7.151 6.551 1.00 94.62 280 LEU A C 1
ATOM 2024 O O . LEU A 1 280 ? 4.689 -6.187 7.245 1.00 94.62 280 LEU A O 1
ATOM 2028 N N . VAL A 1 281 ? 4.077 -8.080 6.215 1.00 95.38 281 VAL A N 1
ATOM 2029 C CA . VAL A 1 281 ? 2.669 -8.010 6.646 1.00 95.38 281 VAL A CA 1
ATOM 2030 C C . VAL A 1 281 ? 2.530 -8.077 8.170 1.00 95.38 281 VAL A C 1
ATOM 2032 O O . VAL A 1 281 ? 1.732 -7.327 8.732 1.00 95.38 281 VAL A O 1
ATOM 2035 N N . GLU A 1 282 ? 3.325 -8.906 8.849 1.00 94.31 282 GLU A N 1
ATOM 2036 C CA . GLU A 1 282 ? 3.375 -8.956 10.315 1.00 94.31 282 GLU A CA 1
ATOM 2037 C C . GLU A 1 282 ? 3.832 -7.612 10.910 1.00 94.31 282 GLU A C 1
ATOM 2039 O O . GLU A 1 282 ? 3.153 -7.050 11.774 1.00 94.31 282 GLU A O 1
ATOM 2044 N N . SER A 1 283 ? 4.920 -7.035 10.390 1.00 94.88 283 SER A N 1
ATOM 2045 C CA . SER A 1 283 ? 5.408 -5.717 10.811 1.00 94.88 283 SER A CA 1
ATOM 2046 C C . SER A 1 283 ? 4.403 -4.596 10.518 1.00 94.88 283 SER A C 1
ATOM 2048 O O . SER A 1 283 ? 4.205 -3.710 11.350 1.00 94.88 283 SER A O 1
ATOM 2050 N N . MET A 1 284 ? 3.715 -4.640 9.372 1.00 95.81 284 MET A N 1
ATOM 2051 C CA . MET A 1 284 ? 2.647 -3.695 9.027 1.00 95.81 284 MET A CA 1
ATOM 2052 C C . MET A 1 284 ? 1.491 -3.779 10.024 1.00 95.81 284 MET A C 1
ATOM 2054 O O . MET A 1 284 ? 1.014 -2.740 10.481 1.00 95.81 284 MET A O 1
ATOM 2058 N N . ALA A 1 285 ? 1.068 -4.989 10.397 1.00 95.56 285 ALA A N 1
ATOM 2059 C CA . ALA A 1 285 ? 0.011 -5.192 11.381 1.00 95.56 285 ALA A CA 1
ATOM 2060 C C . ALA A 1 285 ? 0.416 -4.643 12.754 1.00 95.56 285 ALA A C 1
ATOM 2062 O O . ALA A 1 285 ? -0.335 -3.866 13.346 1.00 95.56 285 ALA A O 1
ATOM 2063 N N . ALA A 1 286 ? 1.625 -4.966 13.224 1.00 93.69 286 ALA A N 1
ATOM 2064 C CA . ALA A 1 286 ? 2.159 -4.447 14.481 1.00 93.69 286 ALA A CA 1
ATOM 2065 C C . ALA A 1 286 ? 2.215 -2.909 14.488 1.00 93.69 286 ALA A C 1
ATOM 2067 O O . ALA A 1 286 ? 1.813 -2.271 15.459 1.00 93.69 286 ALA A O 1
ATOM 2068 N N . PHE A 1 287 ? 2.652 -2.302 13.383 1.00 93.94 287 PHE A N 1
ATOM 2069 C CA . PHE A 1 287 ? 2.762 -0.852 13.248 1.00 93.94 287 PHE A CA 1
ATOM 2070 C C . PHE A 1 287 ? 1.399 -0.141 13.189 1.00 93.94 287 PHE A C 1
ATOM 2072 O O . PHE A 1 287 ? 1.194 0.903 13.824 1.00 93.94 287 PHE A O 1
ATOM 2079 N N . MET A 1 288 ? 0.459 -0.685 12.412 1.00 94.69 288 MET A N 1
ATOM 2080 C CA . MET A 1 288 ? -0.856 -0.075 12.203 1.00 94.69 288 MET A CA 1
ATOM 2081 C C . MET A 1 288 ? -1.754 -0.270 13.424 1.00 94.69 288 MET A C 1
ATOM 2083 O O . MET A 1 288 ? -2.431 0.666 13.841 1.00 94.69 288 MET A O 1
ATOM 2087 N N . LEU A 1 289 ? -1.709 -1.428 14.073 1.00 93.25 289 LEU A N 1
ATOM 2088 C CA . LEU A 1 289 ? -2.548 -1.708 15.239 1.00 93.25 289 LEU A CA 1
ATOM 2089 C C . LEU A 1 289 ? -1.974 -1.168 16.557 1.00 93.25 289 LEU A C 1
ATOM 2091 O O . LEU A 1 289 ? -2.696 -1.145 17.547 1.00 93.25 289 LEU A O 1
ATOM 2095 N N . ALA A 1 290 ? -0.734 -0.667 16.576 1.00 88.75 290 ALA A N 1
ATOM 2096 C CA . ALA A 1 290 ? -0.187 0.028 17.740 1.00 88.75 290 ALA A CA 1
ATOM 2097 C C . ALA A 1 290 ? -1.013 1.281 18.103 1.00 88.75 290 ALA A C 1
ATOM 2099 O O . ALA A 1 290 ? -1.352 2.085 17.215 1.00 88.75 290 ALA A O 1
ATOM 2100 N N . GLU A 1 291 ? -1.324 1.416 19.398 1.00 67.88 291 GLU A N 1
ATOM 2101 C CA . GLU A 1 291 ? -2.000 2.569 20.022 1.00 67.88 291 GLU A CA 1
ATOM 2102 C C . GLU A 1 291 ? -1.123 3.824 20.040 1.00 67.88 291 GLU A C 1
ATOM 2104 O O . GLU A 1 291 ? 0.083 3.716 20.365 1.00 67.88 291 GLU A O 1
#

Solvent-accessible surface area (backbone atoms only — not comparable to full-atom values): 17124 Å² total; per-residue (Å²): 136,88,84,84,81,83,51,99,41,73,68,43,33,52,49,52,51,49,27,62,77,72,66,55,61,83,86,35,53,80,54,99,93,48,74,51,65,83,75,78,84,71,95,80,84,89,84,90,84,86,83,82,88,77,84,86,75,83,85,65,88,76,82,81,77,82,84,91,78,79,85,84,78,88,85,78,94,56,57,77,67,26,34,36,33,34,26,58,49,63,69,45,60,93,86,67,73,71,55,36,64,52,53,42,52,46,38,41,74,72,72,46,73,59,44,82,42,47,28,60,83,71,42,77,77,54,57,74,65,55,69,64,32,42,31,37,38,41,31,31,24,65,40,93,68,40,46,64,48,73,68,60,36,50,44,54,50,53,33,40,76,71,24,33,29,38,34,40,27,12,27,37,47,73,82,53,62,34,95,56,70,62,33,48,67,40,22,34,27,63,36,83,64,34,52,74,53,46,67,96,56,72,79,61,70,43,71,40,65,86,82,62,74,63,26,35,43,34,38,73,77,66,62,79,85,49,53,66,35,40,34,24,20,29,12,88,83,15,56,66,52,64,18,38,35,28,37,37,35,40,34,80,81,46,99,78,56,64,69,20,31,41,36,42,28,37,46,42,66,84,52,47,51,85,81,47,37,51,55,40,53,49,23,46,48,56,63,57,58,53,132

Radius of gyration: 19.82 Å; Cα contacts (8 Å, |Δi|>4): 52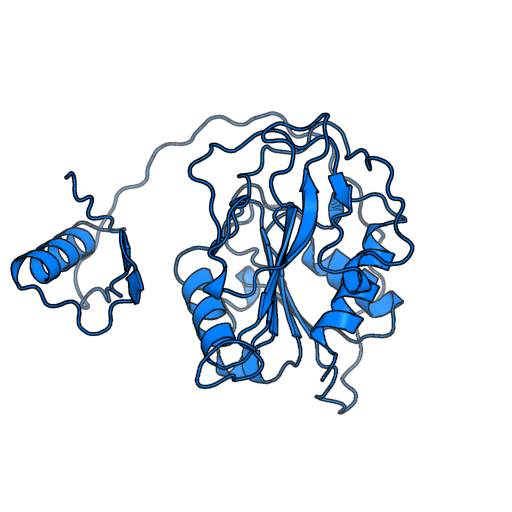1; chains: 1; bounding box: 51×58×48 Å

Mean predicted aligned error: 13.65 Å